Protein AF-A0A9D1PU30-F1 (afdb_monomer)

Nearest PDB structures (foldseek):
  2y9h-assembly6_K  TM=3.961E-01  e=1.868E+00  Thermus thermophilus HB8
  4bfg-assembly1_A  TM=5.378E-01  e=2.417E+00  Mus musculus
  4djb-assembly1_B  TM=3.565E-01  e=1.868E+00  Human adenovirus 5
  8jbv-assembly1_M  TM=4.781E-01  e=3.336E+00  Homo sapiens
  8jcb-assembly1_m  TM=3.033E-01  e=2.933E+00  Homo sapiens

InterPro domains:
  IPR007421 Schlafen, AlbA_2 domain [PF04326] (2-100)
  IPR038461 Schlafen, AlbA_2 domain superfamily [G3DSA:3.30.950.30] (1-107)

Structure (mmCIF, N/CA/C/O backbone):
data_AF-A0A9D1PU30-F1
#
_entry.id   AF-A0A9D1PU30-F1
#
loop_
_atom_site.group_PDB
_atom_site.id
_atom_site.type_symbol
_atom_site.label_atom_id
_atom_site.label_alt_id
_atom_site.label_comp_id
_atom_site.label_asym_id
_atom_site.label_entity_id
_atom_site.label_seq_id
_atom_site.pdbx_PDB_ins_code
_atom_site.Cartn_x
_atom_site.Cartn_y
_atom_site.Cartn_z
_atom_site.occupancy
_atom_site.B_iso_or_equiv
_atom_site.auth_seq_id
_atom_site.auth_comp_id
_atom_site.auth_asym_id
_atom_site.auth_atom_id
_atom_site.pdbx_PDB_model_num
ATOM 1 N N . MET A 1 1 ? 6.043 -3.549 -12.709 1.00 75.44 1 MET A N 1
ATOM 2 C CA . MET A 1 1 ? 6.022 -2.476 -11.688 1.00 75.44 1 MET A CA 1
ATOM 3 C C . MET A 1 1 ? 5.022 -2.722 -10.567 1.00 75.44 1 MET A C 1
ATOM 5 O O . MET A 1 1 ? 5.451 -2.714 -9.424 1.00 75.44 1 MET A O 1
ATOM 9 N N . VAL A 1 2 ? 3.749 -3.035 -10.847 1.00 83.44 2 VAL A N 1
ATOM 10 C CA . VAL A 1 2 ? 2.766 -3.407 -9.798 1.00 83.44 2 VAL A CA 1
ATOM 11 C C . VAL A 1 2 ? 3.284 -4.518 -8.865 1.00 83.44 2 VAL A C 1
ATOM 13 O O . VAL A 1 2 ? 3.183 -4.411 -7.648 1.00 83.44 2 VAL A O 1
ATOM 16 N N . SER A 1 3 ? 3.931 -5.542 -9.428 1.00 83.00 3 SER A N 1
ATOM 17 C CA . SER A 1 3 ? 4.523 -6.652 -8.670 1.00 83.00 3 SER A CA 1
ATOM 18 C C . SER A 1 3 ? 5.663 -6.257 -7.728 1.00 83.00 3 SER A C 1
ATOM 20 O O . SER A 1 3 ? 5.757 -6.822 -6.641 1.00 83.00 3 SER A O 1
ATOM 22 N N . PHE A 1 4 ? 6.504 -5.286 -8.106 1.00 81.81 4 PHE A N 1
ATOM 23 C CA . PHE A 1 4 ? 7.550 -4.757 -7.225 1.00 81.81 4 PHE A CA 1
ATOM 24 C C . PHE A 1 4 ? 6.900 -4.110 -6.001 1.00 81.81 4 PHE A C 1
ATOM 26 O O . PHE A 1 4 ? 7.111 -4.534 -4.872 1.00 81.81 4 PHE A O 1
ATOM 33 N N . ARG A 1 5 ? 5.945 -3.208 -6.226 1.00 78.44 5 ARG A N 1
ATOM 34 C CA . ARG A 1 5 ? 5.276 -2.463 -5.151 1.00 78.44 5 ARG A CA 1
ATOM 35 C C . ARG A 1 5 ? 4.570 -3.336 -4.119 1.00 78.44 5 ARG A C 1
ATOM 37 O O . ARG A 1 5 ? 4.544 -2.991 -2.942 1.00 78.44 5 ARG A O 1
ATOM 44 N N . ASN A 1 6 ? 4.003 -4.455 -4.563 1.00 83.25 6 ASN A N 1
ATOM 45 C CA . ASN A 1 6 ? 3.296 -5.390 -3.693 1.00 83.25 6 ASN A CA 1
ATOM 46 C C . ASN A 1 6 ? 4.217 -6.339 -2.918 1.00 83.25 6 ASN A C 1
ATOM 48 O O . ASN A 1 6 ? 3.767 -6.932 -1.939 1.00 83.25 6 ASN A O 1
ATOM 52 N N . THR A 1 7 ? 5.482 -6.480 -3.325 1.00 81.81 7 THR A N 1
ATOM 53 C CA . THR A 1 7 ? 6.408 -7.458 -2.735 1.00 81.81 7 THR A CA 1
ATOM 54 C C . THR A 1 7 ? 7.617 -6.760 -2.113 1.00 81.81 7 THR A C 1
ATOM 56 O O . THR A 1 7 ? 7.674 -6.631 -0.890 1.00 81.81 7 THR A O 1
ATOM 59 N N . PHE A 1 8 ? 8.530 -6.252 -2.946 1.00 78.00 8 PHE A N 1
ATOM 60 C CA . PHE A 1 8 ? 9.790 -5.620 -2.556 1.00 78.00 8 PHE A CA 1
ATOM 61 C C . PHE A 1 8 ? 10.130 -4.474 -3.509 1.00 78.00 8 PHE A C 1
ATOM 63 O O . PHE A 1 8 ? 9.814 -4.540 -4.702 1.00 78.00 8 PHE A O 1
ATOM 70 N N . SER A 1 9 ? 10.826 -3.460 -2.994 1.00 83.44 9 SER A N 1
ATOM 71 C CA . SER A 1 9 ? 11.441 -2.435 -3.836 1.00 83.44 9 SER A CA 1
ATOM 72 C C . SER A 1 9 ? 12.394 -3.079 -4.846 1.00 83.44 9 SER A C 1
ATOM 74 O O . SER A 1 9 ? 12.895 -4.185 -4.629 1.00 83.44 9 SER A O 1
ATOM 76 N N . GLY A 1 10 ? 12.636 -2.412 -5.963 1.00 87.62 10 GLY A N 1
ATOM 77 C CA . GLY A 1 10 ? 13.568 -2.915 -6.962 1.00 87.62 10 GLY A CA 1
ATOM 78 C C . GLY A 1 10 ? 13.713 -1.975 -8.139 1.00 87.62 10 GLY A C 1
ATOM 79 O O . GLY A 1 10 ? 13.065 -0.934 -8.198 1.00 87.62 10 GLY A O 1
ATOM 80 N N . GLU A 1 11 ? 14.553 -2.374 -9.082 1.00 90.31 11 GLU A N 1
ATOM 81 C CA . GLU A 1 11 ? 14.961 -1.540 -10.204 1.00 90.31 11 GLU A CA 1
ATOM 82 C C . GLU A 1 11 ? 14.557 -2.199 -11.528 1.00 90.31 11 GLU A C 1
ATOM 84 O O . GLU A 1 11 ? 14.552 -3.428 -11.664 1.00 90.31 11 GLU A O 1
ATOM 89 N N . LEU A 1 12 ? 14.185 -1.378 -12.507 1.00 89.38 12 LEU A N 1
ATOM 90 C CA . LEU A 1 12 ? 14.015 -1.787 -13.897 1.00 89.38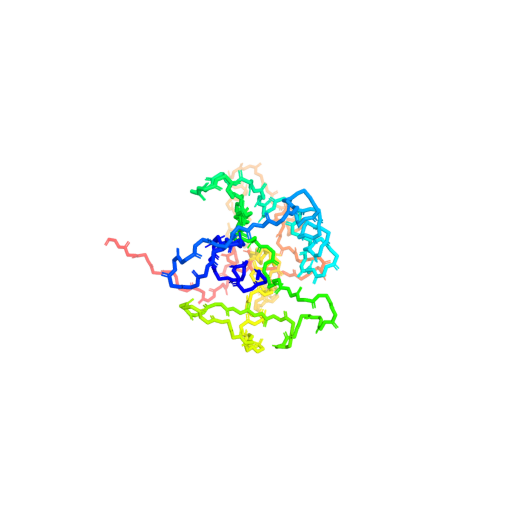 12 LEU A CA 1
ATOM 91 C C . LEU A 1 12 ? 14.978 -0.980 -14.756 1.00 89.38 12 LEU A C 1
ATOM 93 O O . LEU A 1 12 ? 14.960 0.243 -14.695 1.00 89.38 12 LEU A O 1
ATOM 97 N N . VAL A 1 13 ? 15.771 -1.657 -15.579 1.00 92.00 13 VAL A N 1
ATOM 98 C CA . VAL A 1 13 ? 16.725 -1.013 -16.486 1.00 92.00 13 VAL A CA 1
ATOM 99 C C . VAL A 1 13 ? 16.271 -1.247 -17.923 1.00 92.00 13 VAL A C 1
ATOM 101 O O . VAL A 1 13 ? 16.064 -2.388 -18.339 1.00 92.00 13 VAL A O 1
ATOM 104 N N . PHE A 1 14 ? 16.089 -0.168 -18.679 1.00 92.06 14 PHE A N 1
ATOM 105 C CA . PHE A 1 14 ? 15.718 -0.185 -20.092 1.00 92.06 14 PHE A CA 1
ATOM 106 C C . PHE A 1 14 ? 16.947 0.081 -20.962 1.00 92.06 14 PHE A C 1
ATOM 108 O O . PHE A 1 14 ? 17.753 0.955 -20.652 1.00 92.06 14 PHE A O 1
ATOM 115 N N . GLY A 1 15 ? 17.065 -0.657 -22.071 1.00 90.56 15 GLY A N 1
ATOM 116 C CA . GLY A 1 15 ? 18.239 -0.621 -22.955 1.00 90.56 15 GLY A CA 1
ATOM 117 C C . GLY A 1 15 ? 19.312 -1.664 -22.613 1.00 90.56 15 GLY A C 1
ATOM 118 O O . GLY A 1 15 ? 20.352 -1.702 -23.270 1.00 90.56 15 GLY A O 1
ATOM 119 N N . LEU A 1 16 ? 19.048 -2.527 -21.627 1.00 92.31 16 LEU A N 1
ATOM 120 C CA . LEU A 1 16 ? 19.897 -3.647 -21.225 1.00 92.31 16 LEU A CA 1
ATOM 121 C C . LEU A 1 16 ? 19.157 -4.970 -21.465 1.00 92.31 16 LEU A C 1
ATOM 123 O O . LEU A 1 16 ? 17.997 -5.117 -21.073 1.00 92.31 16 LEU A O 1
ATOM 127 N N . ALA A 1 17 ? 19.811 -5.929 -22.114 1.00 90.62 17 ALA A N 1
ATOM 128 C CA . ALA A 1 17 ? 19.276 -7.277 -22.274 1.00 90.62 17 ALA A CA 1
ATOM 129 C C . ALA A 1 17 ? 19.531 -8.143 -21.031 1.00 90.62 17 ALA A C 1
ATOM 131 O O . ALA A 1 17 ? 20.411 -7.865 -20.220 1.00 90.62 17 ALA A O 1
ATOM 132 N N . ASN A 1 18 ? 18.770 -9.232 -20.892 1.00 87.44 18 ASN A N 1
ATOM 133 C CA . ASN A 1 18 ? 18.886 -10.143 -19.744 1.00 87.44 18 ASN A CA 1
ATOM 134 C C . ASN A 1 18 ? 20.252 -10.848 -19.654 1.00 87.44 18 ASN A C 1
ATOM 136 O O . ASN A 1 18 ? 20.600 -11.351 -18.591 1.00 87.44 18 ASN A O 1
ATOM 140 N N . ASP A 1 19 ? 20.995 -10.913 -20.759 1.00 90.88 19 ASP A N 1
ATOM 141 C CA . ASP A 1 19 ? 22.357 -11.451 -20.827 1.00 90.88 19 ASP A CA 1
ATOM 142 C C . ASP A 1 19 ? 23.440 -10.403 -20.496 1.00 90.88 19 ASP A C 1
ATOM 144 O O . ASP A 1 19 ? 24.623 -10.729 -20.494 1.00 90.88 19 ASP A O 1
ATOM 148 N N . GLY A 1 20 ? 23.045 -9.159 -20.200 1.00 86.56 20 GLY A N 1
ATOM 149 C CA . GLY A 1 20 ? 23.946 -8.043 -19.912 1.00 86.56 20 GLY A CA 1
ATOM 150 C C . GLY A 1 20 ? 24.344 -7.216 -21.137 1.00 86.56 20 GLY A C 1
ATOM 151 O O . GLY A 1 20 ? 25.073 -6.236 -20.992 1.00 86.56 20 GLY A O 1
ATOM 152 N N . THR A 1 21 ? 23.862 -7.548 -22.338 1.00 91.56 21 THR A N 1
ATOM 153 C CA . THR A 1 21 ? 24.197 -6.791 -23.553 1.00 91.56 21 THR A CA 1
ATOM 154 C C . THR A 1 21 ? 23.548 -5.404 -23.549 1.00 91.56 21 THR A C 1
ATOM 156 O O . THR A 1 21 ? 22.330 -5.268 -23.392 1.00 91.56 21 THR A O 1
ATOM 159 N N . VAL A 1 22 ? 24.351 -4.359 -23.779 1.00 92.50 22 VAL A N 1
ATOM 160 C CA . VAL A 1 22 ? 23.903 -2.957 -23.814 1.00 92.50 22 VAL A CA 1
ATOM 161 C C . VAL A 1 22 ? 23.448 -2.566 -25.224 1.00 92.50 22 VAL A C 1
ATOM 163 O O . VAL A 1 22 ? 24.256 -2.340 -26.133 1.00 92.50 22 VAL A O 1
ATOM 166 N N . TYR A 1 23 ? 22.139 -2.411 -25.402 1.00 91.44 23 TYR A N 1
ATOM 167 C CA . TYR A 1 23 ? 21.542 -1.869 -26.627 1.00 91.44 23 TYR A CA 1
ATOM 168 C C . TYR A 1 23 ? 21.387 -0.349 -26.566 1.00 91.44 23 TYR A C 1
ATOM 170 O O . TYR A 1 23 ? 21.560 0.324 -27.581 1.00 91.44 23 TYR A O 1
ATOM 178 N N . GLY A 1 24 ? 21.155 0.183 -25.366 1.00 90.25 24 GLY A N 1
ATOM 179 C CA . GLY A 1 24 ? 20.840 1.587 -25.148 1.00 90.25 24 GLY A CA 1
ATOM 180 C C . GLY A 1 24 ? 19.406 1.944 -25.538 1.00 90.25 24 GLY A C 1
ATOM 181 O O . GLY A 1 24 ? 18.659 1.131 -26.087 1.00 90.25 24 GLY A O 1
ATOM 182 N N . VAL A 1 25 ? 19.022 3.178 -25.239 1.00 92.12 25 VAL A N 1
ATOM 183 C CA . VAL A 1 25 ? 17.766 3.791 -25.666 1.00 92.12 25 VAL A CA 1
ATOM 184 C C . VAL A 1 25 ? 18.026 4.957 -26.623 1.00 92.12 25 VAL A C 1
ATOM 186 O O . VAL A 1 25 ? 19.028 5.653 -26.496 1.00 92.12 25 VAL A O 1
ATOM 189 N N . LEU A 1 26 ? 17.125 5.153 -27.590 1.00 87.38 26 LEU A N 1
ATOM 190 C CA . LEU A 1 26 ? 17.246 6.199 -28.617 1.00 87.38 26 LEU A CA 1
ATOM 191 C C . LEU A 1 26 ? 16.908 7.597 -28.082 1.00 87.38 26 LEU A C 1
ATOM 193 O O . LEU A 1 26 ? 17.657 8.534 -28.321 1.00 87.38 26 LEU A O 1
ATOM 197 N N . ASP A 1 27 ? 15.792 7.725 -27.362 1.00 93.19 27 ASP A N 1
ATOM 198 C CA . ASP A 1 27 ? 15.325 8.982 -26.768 1.00 93.19 27 ASP A CA 1
ATOM 199 C C . ASP A 1 27 ? 15.020 8.747 -25.277 1.00 93.19 27 ASP A C 1
ATOM 201 O O . ASP A 1 27 ? 13.937 8.259 -24.927 1.00 93.19 27 ASP A O 1
ATOM 205 N N . PRO A 1 28 ? 15.994 9.003 -24.382 1.00 91.50 28 PRO A N 1
ATOM 206 C CA . PRO A 1 28 ? 15.807 8.821 -22.947 1.00 91.50 28 PRO A CA 1
ATOM 207 C C . PRO A 1 28 ? 14.694 9.706 -22.379 1.00 91.50 28 PRO A C 1
ATOM 209 O O . PRO A 1 28 ? 13.983 9.276 -21.472 1.00 91.50 28 PRO A O 1
ATOM 212 N N . ASP A 1 29 ? 14.511 10.920 -22.900 1.00 92.19 29 ASP A N 1
ATOM 213 C CA . ASP A 1 29 ? 13.546 11.890 -22.374 1.00 92.19 29 ASP A CA 1
ATOM 214 C C . ASP A 1 29 ? 12.103 11.495 -22.701 1.00 92.19 29 ASP A C 1
ATOM 216 O O . ASP A 1 29 ? 11.232 11.555 -21.823 1.00 92.19 29 ASP A O 1
ATOM 220 N N . ASP A 1 30 ? 11.832 11.044 -23.931 1.00 93.75 30 ASP A N 1
ATOM 221 C CA . ASP A 1 30 ? 10.518 10.493 -24.297 1.00 93.75 30 ASP A CA 1
ATOM 222 C C . ASP A 1 30 ? 10.177 9.268 -23.439 1.00 93.75 30 ASP A C 1
ATOM 224 O O . ASP A 1 30 ? 9.075 9.156 -22.891 1.00 93.75 30 ASP A O 1
ATOM 228 N N . ILE A 1 31 ? 11.140 8.360 -23.262 1.00 92.69 31 ILE A N 1
ATOM 229 C CA . ILE A 1 31 ? 10.938 7.136 -22.480 1.00 92.69 31 ILE A CA 1
ATOM 230 C C . ILE A 1 31 ? 10.629 7.464 -21.019 1.00 92.69 31 ILE A C 1
ATOM 232 O O . ILE A 1 31 ? 9.667 6.914 -20.475 1.00 92.69 31 ILE A O 1
ATOM 236 N N . GLN A 1 32 ? 11.379 8.376 -20.395 1.00 92.69 32 GLN A N 1
ATOM 237 C CA . GLN A 1 32 ? 11.116 8.834 -19.028 1.00 92.69 32 GLN A CA 1
ATOM 238 C C . GLN A 1 32 ? 9.687 9.368 -18.881 1.00 92.69 32 GLN A C 1
ATOM 240 O O . GLN A 1 32 ? 8.935 8.904 -18.015 1.00 92.69 32 GLN A O 1
ATOM 245 N N . LYS A 1 33 ? 9.273 10.283 -19.770 1.00 92.06 33 LYS A N 1
ATOM 246 C CA . LYS A 1 33 ? 7.923 10.872 -19.760 1.00 92.06 33 LYS A CA 1
ATOM 247 C C . LYS A 1 33 ? 6.846 9.806 -19.909 1.00 92.06 33 LYS A C 1
ATOM 249 O O . LYS A 1 33 ? 5.877 9.790 -19.149 1.00 92.06 33 LYS A O 1
ATOM 254 N N . ARG A 1 34 ? 7.026 8.876 -20.847 1.00 92.19 34 ARG A N 1
ATOM 255 C CA . ARG A 1 34 ? 6.067 7.793 -21.095 1.00 92.19 34 ARG A CA 1
ATOM 256 C C . ARG A 1 34 ? 5.971 6.829 -19.925 1.00 92.19 34 ARG A C 1
ATOM 258 O O . ARG A 1 34 ? 4.865 6.396 -19.606 1.00 92.19 34 ARG A O 1
ATOM 265 N N . ILE A 1 35 ? 7.086 6.492 -19.279 1.00 90.81 35 ILE A N 1
ATOM 266 C CA . ILE A 1 35 ? 7.080 5.657 -18.075 1.00 90.81 35 ILE A CA 1
ATOM 267 C C . ILE A 1 35 ? 6.320 6.378 -16.958 1.00 90.81 35 ILE A C 1
ATOM 269 O O . ILE A 1 35 ? 5.366 5.811 -16.422 1.00 90.81 35 ILE A O 1
ATOM 273 N N . ALA A 1 36 ? 6.673 7.630 -16.657 1.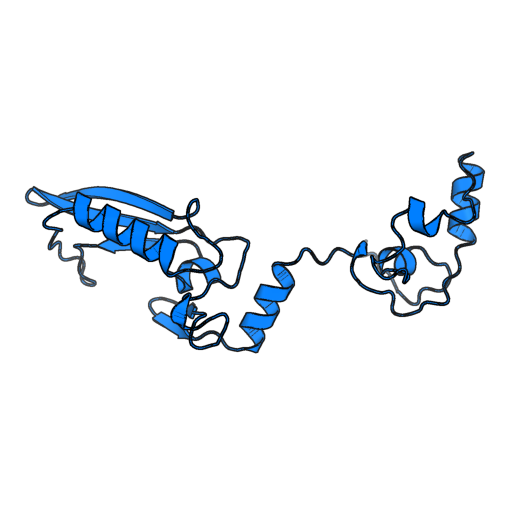00 89.62 36 ALA A N 1
ATOM 274 C CA . ALA A 1 36 ? 6.025 8.416 -15.608 1.00 89.62 36 ALA A CA 1
ATOM 275 C C . ALA A 1 36 ? 4.510 8.551 -15.839 1.00 89.62 36 ALA A C 1
ATOM 277 O O . ALA A 1 36 ? 3.712 8.282 -14.934 1.00 89.62 36 ALA A O 1
ATOM 278 N N . GLN A 1 37 ? 4.102 8.876 -17.069 1.00 90.06 37 GLN A N 1
ATOM 279 C CA . GLN A 1 37 ? 2.695 8.962 -17.453 1.00 90.06 37 GLN A CA 1
ATOM 280 C C . GLN A 1 37 ? 1.982 7.617 -17.271 1.00 90.06 37 GLN A C 1
ATOM 282 O O . GLN A 1 37 ? 0.954 7.532 -16.597 1.00 90.06 37 GLN A O 1
ATOM 287 N N . ARG A 1 38 ? 2.551 6.532 -17.814 1.00 89.19 38 ARG A N 1
ATOM 288 C CA . ARG A 1 38 ? 1.934 5.201 -17.746 1.00 89.19 38 ARG A CA 1
ATOM 289 C C . ARG A 1 38 ? 1.752 4.727 -16.313 1.00 89.19 38 ARG A C 1
ATOM 291 O O . ARG A 1 38 ? 0.742 4.085 -16.032 1.00 89.19 38 ARG A O 1
ATOM 298 N N . LEU A 1 39 ? 2.695 5.020 -15.427 1.00 86.81 39 LEU A N 1
ATOM 299 C CA . LEU A 1 39 ? 2.592 4.646 -14.021 1.00 86.81 39 LEU A CA 1
ATOM 300 C C . LEU A 1 39 ? 1.517 5.431 -13.296 1.00 86.81 39 LEU A C 1
ATOM 302 O O . LEU A 1 39 ? 0.711 4.832 -12.590 1.00 86.81 39 LEU A O 1
ATOM 306 N N . SER A 1 40 ? 1.471 6.735 -13.534 1.00 86.12 40 SER A N 1
ATOM 307 C CA . SER A 1 40 ? 0.507 7.629 -12.901 1.00 86.12 40 SER A CA 1
ATOM 308 C C . SER A 1 40 ? -0.932 7.320 -13.318 1.00 86.12 40 SER A C 1
ATOM 310 O O . SER A 1 40 ? -1.829 7.336 -12.482 1.00 86.12 40 SER A O 1
ATOM 312 N N . GLU A 1 41 ? -1.153 6.997 -14.593 1.00 88.25 41 GLU A N 1
ATOM 313 C CA . GLU A 1 41 ? -2.494 6.762 -15.143 1.00 88.25 41 GLU A CA 1
ATOM 314 C C . GLU A 1 41 ? -2.997 5.326 -14.948 1.00 88.25 41 GLU A C 1
ATOM 316 O O . GLU A 1 41 ? -4.201 5.098 -14.852 1.00 88.25 41 GLU A O 1
ATOM 321 N N . ASN A 1 42 ? -2.101 4.330 -14.937 1.00 90.81 42 ASN A N 1
ATOM 322 C CA . ASN A 1 42 ? -2.511 2.922 -15.016 1.00 90.81 42 ASN A CA 1
ATOM 323 C C . ASN A 1 42 ? -2.335 2.139 -13.715 1.00 90.81 42 ASN A C 1
ATOM 325 O O . ASN A 1 42 ? -2.686 0.956 -13.692 1.00 90.81 42 ASN A O 1
ATOM 329 N N . VAL A 1 43 ? -1.797 2.736 -12.649 1.00 91.31 43 VAL A N 1
ATOM 330 C CA . VAL A 1 43 ? -1.587 2.056 -11.364 1.00 91.31 43 VAL A CA 1
ATOM 331 C C . VAL A 1 43 ? -2.387 2.744 -10.266 1.00 91.31 43 VAL A C 1
ATOM 333 O O . VAL A 1 43 ? -2.246 3.940 -10.035 1.00 91.31 43 VAL A O 1
ATOM 336 N N . HIS A 1 44 ? -3.189 1.957 -9.550 1.00 90.44 44 HIS A N 1
ATOM 337 C CA . HIS A 1 44 ? -3.899 2.396 -8.354 1.00 90.44 44 HIS A CA 1
ATOM 338 C C . HIS A 1 44 ? -3.518 1.541 -7.142 1.00 90.44 44 HIS A C 1
ATOM 340 O O . HIS A 1 44 ? -3.303 0.341 -7.301 1.00 90.44 44 HIS A O 1
ATOM 346 N N . PRO A 1 45 ? -3.486 2.098 -5.921 1.00 88.56 45 PRO A N 1
ATOM 347 C CA . PRO A 1 45 ? -3.527 3.529 -5.590 1.00 88.56 45 PRO A CA 1
ATOM 348 C C . PRO A 1 45 ? -2.389 4.328 -6.247 1.00 88.56 45 PRO A C 1
ATOM 350 O O . PRO A 1 45 ? -1.444 3.729 -6.762 1.00 88.56 45 PRO A O 1
ATOM 353 N N . SER A 1 46 ? -2.507 5.662 -6.267 1.00 85.81 46 SER A N 1
ATOM 354 C CA . SER A 1 46 ? -1.518 6.527 -6.929 1.00 85.81 46 SER A CA 1
ATOM 355 C C . SER A 1 46 ? -0.105 6.239 -6.421 1.00 85.81 46 SER A C 1
ATOM 357 O O . SER A 1 46 ? 0.120 6.028 -5.228 1.00 85.81 46 SER A O 1
ATOM 359 N N . CYS A 1 47 ? 0.851 6.206 -7.346 1.00 82.25 47 CYS A N 1
ATOM 360 C CA . CYS A 1 47 ? 2.228 5.808 -7.085 1.00 82.25 47 CYS A CA 1
ATOM 361 C C . CYS A 1 47 ? 3.262 6.917 -7.318 1.00 82.25 47 CYS A C 1
ATOM 363 O O . CYS A 1 47 ? 4.451 6.603 -7.334 1.00 82.25 47 CYS A O 1
ATOM 365 N N . LEU A 1 48 ? 2.820 8.167 -7.503 1.00 79.81 48 LEU A N 1
ATOM 366 C CA . LEU A 1 48 ? 3.639 9.297 -7.968 1.00 79.81 48 LEU A CA 1
ATOM 367 C C . LEU A 1 48 ? 4.949 9.496 -7.188 1.00 79.81 48 LEU A C 1
ATOM 369 O O . LEU A 1 48 ? 5.993 9.647 -7.801 1.00 79.81 48 LEU A O 1
ATOM 373 N N . CYS A 1 49 ? 4.923 9.436 -5.855 1.00 79.31 49 CYS A N 1
ATOM 374 C CA . CYS A 1 49 ? 6.092 9.760 -5.017 1.00 79.31 49 CYS A CA 1
ATOM 375 C C . CYS A 1 49 ? 6.951 8.546 -4.630 1.00 79.31 49 CYS A C 1
ATOM 377 O O . CYS A 1 49 ? 7.577 8.521 -3.575 1.00 79.31 49 CYS A O 1
ATOM 379 N N . LEU A 1 50 ? 6.885 7.468 -5.398 1.00 83.94 50 LEU A N 1
ATOM 380 C CA . LEU A 1 50 ? 7.383 6.159 -4.965 1.00 83.94 50 LEU A CA 1
ATOM 381 C C . LEU A 1 50 ? 8.040 5.392 -6.127 1.00 83.94 50 LEU A C 1
ATOM 383 O O . LEU A 1 50 ? 8.151 4.160 -6.103 1.00 83.94 50 LEU A O 1
ATOM 387 N N . PHE A 1 51 ? 8.420 6.115 -7.169 1.00 89.38 51 PHE A N 1
ATOM 388 C CA . PHE A 1 51 ? 9.389 5.675 -8.150 1.00 89.38 51 PHE A CA 1
ATOM 389 C C . PHE A 1 51 ? 10.287 6.858 -8.489 1.00 89.38 51 PHE A C 1
ATOM 391 O O . PHE A 1 51 ? 9.866 8.005 -8.363 1.00 89.38 51 PHE A O 1
ATOM 398 N N . ASP A 1 52 ? 11.496 6.550 -8.920 1.00 91.81 52 ASP A N 1
ATOM 399 C CA . ASP A 1 52 ? 12.441 7.517 -9.446 1.00 91.81 52 ASP A CA 1
ATOM 400 C C . ASP A 1 52 ? 12.935 7.032 -10.806 1.00 91.81 52 ASP A C 1
ATOM 402 O O . ASP A 1 52 ? 12.974 5.817 -11.047 1.00 91.81 52 ASP A O 1
ATOM 406 N N . ILE A 1 53 ? 13.227 7.964 -11.709 1.00 93.44 53 ILE A N 1
ATOM 407 C CA . ILE A 1 53 ? 13.680 7.642 -13.061 1.00 93.44 53 ILE A CA 1
ATOM 408 C C . ILE A 1 53 ? 14.955 8.419 -13.351 1.00 93.44 53 ILE A C 1
ATOM 410 O O . ILE A 1 53 ? 14.952 9.644 -13.353 1.00 93.44 53 ILE A O 1
ATOM 414 N N . GLU A 1 54 ? 16.017 7.686 -13.654 1.00 94.12 54 GLU A N 1
ATOM 415 C CA . GLU A 1 54 ? 17.342 8.229 -13.920 1.00 94.12 54 GLU A CA 1
ATOM 416 C C . GLU A 1 54 ? 17.830 7.769 -15.297 1.00 94.12 54 GLU A C 1
ATOM 418 O O . GLU A 1 54 ? 17.497 6.674 -15.768 1.00 94.12 54 GLU A O 1
ATOM 423 N N . VAL A 1 55 ? 18.633 8.607 -15.951 1.00 94.62 55 VAL A N 1
ATOM 424 C CA . VAL A 1 55 ? 19.341 8.246 -17.183 1.00 94.62 55 VAL A CA 1
ATOM 425 C C . VAL A 1 55 ? 20.798 7.995 -16.845 1.00 94.62 55 VAL A C 1
ATOM 427 O O . VAL A 1 55 ? 21.497 8.888 -16.373 1.00 94.62 55 VAL A O 1
ATOM 430 N N . GLU A 1 56 ? 21.269 6.790 -17.136 1.00 93.38 56 GLU A N 1
ATOM 431 C CA . GLU A 1 56 ? 22.663 6.405 -16.946 1.00 93.38 56 GLU A CA 1
ATOM 432 C C . GLU A 1 56 ? 23.374 6.345 -18.302 1.00 93.38 56 GLU A C 1
ATOM 434 O O . GLU A 1 56 ? 22.850 5.811 -19.284 1.00 93.38 56 GLU A O 1
ATOM 439 N N . ALA A 1 57 ? 24.580 6.908 -18.377 1.00 91.19 57 ALA A N 1
ATOM 440 C CA . ALA A 1 57 ? 25.444 6.739 -19.539 1.00 91.19 57 ALA A CA 1
ATOM 441 C C . ALA A 1 57 ? 26.078 5.340 -19.520 1.00 91.19 57 ALA A C 1
ATOM 443 O O . ALA A 1 57 ? 26.540 4.872 -18.481 1.00 91.19 57 ALA A O 1
ATOM 444 N N . ALA A 1 58 ? 26.126 4.692 -20.680 1.00 88.19 58 ALA A N 1
ATOM 445 C CA . ALA A 1 58 ? 26.696 3.366 -20.873 1.00 88.19 58 ALA A CA 1
ATOM 446 C C . ALA A 1 58 ? 27.770 3.370 -21.975 1.00 88.19 58 ALA A C 1
ATOM 448 O O . ALA A 1 58 ? 27.989 4.366 -22.674 1.00 88.19 58 ALA A O 1
ATOM 449 N N . GLU A 1 59 ? 28.455 2.237 -22.136 1.00 83.81 59 GLU A N 1
ATOM 450 C CA . GLU A 1 59 ? 29.531 2.087 -23.115 1.00 83.81 59 GLU A CA 1
ATOM 451 C C . GLU A 1 59 ? 29.081 2.410 -24.548 1.00 83.81 59 GLU A C 1
ATOM 453 O O . GLU A 1 59 ? 27.962 2.110 -24.974 1.00 83.81 59 GLU A O 1
ATOM 458 N N . GLY A 1 60 ? 29.987 3.023 -25.314 1.00 82.88 60 GLY A N 1
ATOM 459 C CA . GLY A 1 60 ? 29.736 3.386 -26.708 1.00 82.88 60 GLY A CA 1
ATOM 460 C C . GLY A 1 60 ? 28.802 4.585 -26.895 1.00 82.88 60 GLY A C 1
ATOM 461 O O . GLY A 1 60 ? 28.191 4.699 -27.954 1.00 82.88 60 GLY A O 1
ATOM 462 N N . GLY A 1 61 ? 28.669 5.460 -25.889 1.00 85.56 61 GLY A N 1
ATOM 463 C CA . GLY A 1 61 ? 27.833 6.667 -25.971 1.00 85.56 61 GLY A CA 1
ATOM 464 C C . GLY A 1 61 ? 26.332 6.373 -25.930 1.00 85.56 61 GLY A C 1
ATOM 465 O O . GLY A 1 61 ? 25.528 7.173 -26.400 1.00 85.56 61 GLY A O 1
ATOM 466 N N . LYS A 1 62 ? 25.956 5.203 -25.409 1.00 92.56 62 LYS A N 1
ATOM 467 C CA . LYS A 1 62 ? 24.565 4.779 -25.253 1.00 92.56 62 LYS A CA 1
ATOM 468 C C . LYS A 1 62 ? 24.008 5.274 -23.924 1.00 92.56 62 LYS A C 1
ATOM 470 O O . LYS A 1 62 ? 24.749 5.493 -22.971 1.00 92.56 62 LYS A O 1
ATOM 475 N N . HIS A 1 63 ? 22.689 5.374 -23.845 1.00 93.25 63 HIS A N 1
ATOM 476 C CA . HIS A 1 63 ? 21.983 5.724 -22.616 1.00 93.25 63 HIS A CA 1
ATOM 477 C C . HIS A 1 63 ? 21.101 4.570 -22.155 1.00 93.25 63 HIS A C 1
ATOM 479 O O . HIS A 1 63 ? 20.515 3.869 -22.980 1.00 93.25 63 HIS A O 1
ATOM 485 N N . LEU A 1 64 ? 20.992 4.383 -20.846 1.00 94.19 64 LEU A N 1
ATOM 486 C CA . LEU A 1 64 ? 20.060 3.471 -20.193 1.00 94.19 64 LEU A CA 1
ATOM 487 C C . LEU A 1 64 ? 19.068 4.292 -19.378 1.00 94.19 64 LEU A C 1
ATOM 489 O O . LEU A 1 64 ? 19.425 5.330 -18.830 1.00 94.19 64 LEU A O 1
ATOM 493 N N . VAL A 1 65 ? 17.826 3.822 -19.285 1.00 95.44 65 VAL A N 1
ATOM 494 C CA . VAL A 1 65 ? 16.833 4.425 -18.383 1.00 95.44 65 VAL A CA 1
ATOM 495 C C . VAL A 1 65 ? 16.619 3.474 -17.224 1.00 95.44 65 VAL A C 1
ATOM 497 O O . VAL A 1 65 ? 16.181 2.338 -17.423 1.00 95.44 65 VAL A O 1
ATOM 500 N N . LYS A 1 66 ? 16.924 3.933 -16.018 1.00 94.56 66 LYS A N 1
ATOM 501 C CA . LYS A 1 66 ? 16.766 3.183 -14.781 1.00 94.56 66 LYS A CA 1
ATOM 502 C C . LYS A 1 66 ? 15.539 3.691 -14.038 1.00 94.56 66 LYS A C 1
ATOM 504 O O . LYS A 1 66 ? 15.371 4.886 -13.847 1.00 94.56 66 LYS A O 1
ATOM 509 N N . VAL A 1 67 ? 14.664 2.77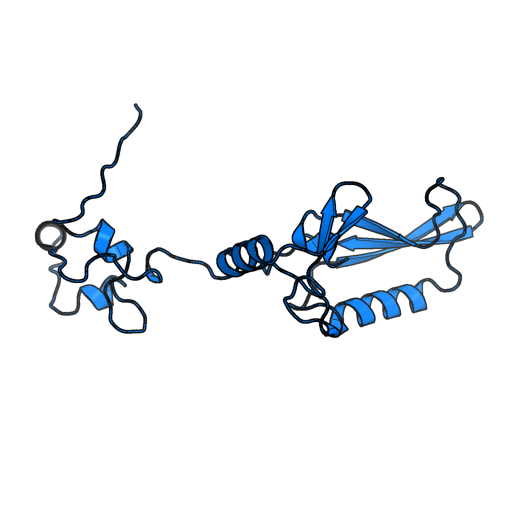7 -13.636 1.00 92.88 67 VAL A N 1
ATOM 510 C CA . VAL A 1 67 ? 13.460 3.069 -12.856 1.00 92.88 67 VAL A CA 1
ATOM 511 C C . VAL A 1 67 ? 13.566 2.361 -11.521 1.00 92.88 67 VAL A C 1
ATOM 513 O O . VAL A 1 67 ? 13.391 1.140 -11.442 1.00 92.88 67 VAL A O 1
ATOM 516 N N . THR A 1 68 ? 13.806 3.126 -10.469 1.00 91.44 68 THR A N 1
ATOM 517 C CA . THR A 1 68 ? 13.819 2.627 -9.096 1.00 91.44 68 THR A CA 1
ATOM 518 C C . THR A 1 68 ? 12.405 2.691 -8.543 1.00 91.44 68 THR A C 1
ATOM 520 O O . THR A 1 68 ? 11.727 3.707 -8.642 1.00 91.44 68 THR A O 1
ATOM 523 N N . VAL A 1 69 ? 11.912 1.592 -7.982 1.00 90.06 69 VAL A N 1
ATOM 524 C CA . VAL A 1 69 ? 10.528 1.461 -7.518 1.00 90.06 69 VAL A CA 1
ATOM 525 C C . VAL A 1 69 ? 10.532 1.110 -6.048 1.00 90.06 69 VAL A C 1
ATOM 527 O O . VAL A 1 69 ? 11.026 0.050 -5.661 1.00 90.06 69 VAL A O 1
ATOM 530 N N . SER A 1 70 ? 9.901 1.952 -5.239 1.00 86.62 70 SER A N 1
ATOM 531 C CA . SER A 1 70 ? 9.738 1.704 -3.813 1.00 86.62 70 SER A CA 1
ATOM 532 C C . SER A 1 70 ? 8.474 0.899 -3.533 1.00 86.62 70 SER A C 1
ATOM 534 O O . SER A 1 70 ? 7.414 1.100 -4.141 1.00 86.62 70 SER A O 1
ATOM 536 N N . ALA A 1 71 ? 8.568 -0.024 -2.580 1.00 79.12 71 ALA A N 1
ATOM 537 C CA . ALA A 1 71 ? 7.404 -0.721 -2.069 1.00 79.12 71 ALA A CA 1
ATOM 538 C C . ALA A 1 71 ? 6.524 0.260 -1.280 1.00 79.12 71 ALA A C 1
ATOM 540 O O . ALA A 1 71 ? 6.936 0.790 -0.254 1.00 79.12 71 ALA A O 1
ATOM 541 N N . GLY A 1 72 ? 5.309 0.520 -1.762 1.00 77.12 72 GLY A N 1
ATOM 542 C CA . GLY A 1 72 ? 4.386 1.437 -1.093 1.00 77.12 72 GLY A CA 1
ATOM 543 C C . GLY A 1 72 ? 3.699 0.808 0.122 1.00 77.12 72 GLY A C 1
ATOM 544 O O . GLY A 1 72 ? 3.631 -0.420 0.236 1.00 77.12 72 GLY A O 1
ATOM 545 N N . SER A 1 73 ? 3.153 1.647 1.002 1.00 78.75 73 SER A N 1
ATOM 546 C CA . SER A 1 73 ? 2.337 1.244 2.161 1.00 78.75 73 SER A CA 1
ATOM 547 C C . SER A 1 73 ? 0.891 0.904 1.778 1.00 78.75 73 SER A C 1
ATOM 549 O O . SER A 1 73 ? 0.315 -0.025 2.334 1.00 78.75 73 SER A O 1
ATOM 551 N N . ASP A 1 74 ? 0.336 1.579 0.765 1.00 85.62 74 ASP A N 1
ATOM 552 C CA . ASP A 1 74 ? -1.050 1.419 0.285 1.00 85.62 74 ASP A CA 1
ATOM 553 C C . ASP A 1 74 ? -1.338 0.135 -0.523 1.00 85.62 74 ASP A C 1
ATOM 555 O O . ASP A 1 74 ? -2.033 0.147 -1.541 1.00 85.62 74 ASP A O 1
ATOM 559 N N . ARG A 1 75 ? -0.790 -1.003 -0.102 1.00 89.75 75 ARG A N 1
ATOM 560 C CA . ARG A 1 75 ? -0.997 -2.282 -0.794 1.00 89.75 75 ARG A CA 1
ATOM 561 C C . ARG A 1 75 ? -2.452 -2.764 -0.633 1.00 89.75 75 ARG A C 1
ATOM 563 O O . ARG A 1 75 ? -3.079 -2.483 0.378 1.00 89.75 75 ARG A O 1
ATOM 570 N N . PRO A 1 76 ? -2.992 -3.541 -1.581 1.00 92.25 76 PRO A N 1
ATOM 571 C CA . PRO A 1 76 ? -2.362 -3.940 -2.828 1.00 92.25 76 PRO A CA 1
ATOM 572 C C . PRO A 1 76 ? -2.490 -2.845 -3.894 1.00 92.25 76 PRO A C 1
ATOM 574 O O . PRO A 1 76 ? -3.552 -2.260 -4.097 1.00 92.25 76 PRO A O 1
ATOM 577 N N . TYR A 1 77 ? -1.403 -2.637 -4.631 1.00 92.56 77 TYR A N 1
ATOM 578 C CA . TYR A 1 77 ? -1.405 -1.907 -5.890 1.00 92.56 77 TYR A CA 1
ATOM 579 C C . TYR A 1 77 ? -1.915 -2.815 -7.013 1.00 92.56 77 TYR A C 1
ATOM 581 O O . TYR A 1 77 ? -1.664 -4.027 -7.019 1.00 92.56 77 TYR A O 1
ATOM 589 N N . TYR A 1 78 ? -2.611 -2.234 -7.981 1.00 94.06 78 TYR A N 1
ATOM 590 C CA . TYR A 1 78 ? -3.232 -2.935 -9.094 1.00 94.06 78 TYR A CA 1
ATOM 591 C C . TYR A 1 78 ? -3.249 -2.096 -10.370 1.00 94.06 78 TYR A C 1
ATOM 593 O O . TYR A 1 78 ? -3.142 -0.871 -10.344 1.00 94.06 78 TYR A O 1
ATOM 601 N N . ILE A 1 79 ? -3.378 -2.777 -11.507 1.00 94.44 79 ILE A N 1
ATOM 602 C CA . ILE A 1 79 ? -3.570 -2.140 -12.811 1.00 94.44 79 ILE A CA 1
ATOM 603 C C . ILE A 1 79 ? -5.003 -1.600 -12.885 1.00 94.44 79 ILE A C 1
ATOM 605 O O . ILE A 1 79 ? -5.950 -2.384 -12.802 1.00 94.44 79 ILE A O 1
ATOM 609 N N . ALA A 1 80 ? -5.155 -0.291 -13.096 1.00 92.19 80 ALA A N 1
ATOM 610 C CA . ALA A 1 80 ? -6.427 0.440 -13.085 1.00 92.19 80 ALA A CA 1
ATOM 611 C C . ALA A 1 80 ? -7.527 -0.265 -13.895 1.00 92.19 80 ALA A C 1
ATOM 613 O O . ALA A 1 80 ? -8.611 -0.540 -13.388 1.00 92.19 80 ALA A O 1
ATOM 614 N N . LYS A 1 81 ? -7.190 -0.662 -15.128 1.00 94.19 81 LYS A N 1
ATOM 615 C CA . LYS A 1 81 ? -8.091 -1.342 -16.069 1.00 94.19 81 LYS A CA 1
ATOM 616 C C . LYS A 1 81 ? -8.740 -2.619 -15.514 1.00 94.19 81 LYS A C 1
ATOM 618 O O . LYS A 1 81 ? -9.844 -2.959 -15.925 1.00 94.19 81 LYS A O 1
ATOM 623 N N . TYR A 1 82 ? -8.053 -3.353 -14.640 1.00 93.94 82 TYR A N 1
ATOM 624 C CA . TYR A 1 82 ? -8.508 -4.658 -14.140 1.00 93.94 82 TYR A CA 1
ATOM 625 C C . TYR A 1 82 ? -9.011 -4.612 -12.692 1.00 93.94 82 TYR A C 1
ATOM 627 O O . TYR A 1 82 ? -9.456 -5.639 -12.169 1.00 93.94 82 TYR A O 1
ATOM 635 N N . GLY A 1 83 ? -8.936 -3.444 -12.046 1.00 92.94 83 GLY A N 1
ATOM 636 C CA . GLY A 1 83 ? -9.320 -3.257 -10.651 1.00 92.94 83 GLY A CA 1
ATOM 637 C C . GLY A 1 83 ? -8.488 -4.084 -9.664 1.00 92.94 83 GLY A C 1
ATOM 638 O O . GLY A 1 83 ? -7.515 -4.753 -10.024 1.00 92.94 83 GLY A O 1
ATOM 639 N N . MET A 1 84 ? -8.890 -4.050 -8.393 1.00 93.62 84 MET A N 1
ATOM 640 C CA . MET A 1 84 ? -8.277 -4.834 -7.317 1.00 93.62 84 MET A CA 1
ATOM 641 C C . MET A 1 84 ? -8.729 -6.301 -7.395 1.00 93.62 84 MET A C 1
ATOM 643 O O . MET A 1 84 ? -9.542 -6.774 -6.607 1.00 93.62 84 MET A O 1
ATOM 647 N N . SER A 1 85 ? -8.230 -7.013 -8.400 1.00 94.06 85 SER A N 1
ATOM 648 C CA . SER A 1 85 ? -8.571 -8.406 -8.695 1.00 94.06 85 SER A CA 1
ATOM 649 C C . SER A 1 85 ? -7.314 -9.226 -8.965 1.00 94.06 85 SER A C 1
ATOM 651 O O . SER A 1 85 ? -6.235 -8.673 -9.166 1.00 94.06 85 SER A O 1
ATOM 653 N N . SER A 1 86 ? -7.433 -10.549 -9.061 1.00 91.75 86 SER A N 1
ATOM 654 C CA . SER A 1 86 ? -6.315 -11.417 -9.467 1.00 91.75 86 SER A CA 1
ATOM 655 C C . SER A 1 86 ? -5.752 -11.085 -10.859 1.00 91.75 86 SER A C 1
ATOM 657 O O . SER A 1 86 ? -4.602 -11.404 -11.148 1.00 91.75 86 SER A O 1
ATOM 659 N N . LYS A 1 87 ? -6.533 -10.403 -11.711 1.00 92.50 87 LYS A N 1
ATOM 660 C CA . LYS A 1 87 ? -6.104 -9.906 -13.030 1.00 92.50 87 LYS A CA 1
ATOM 661 C C . LYS A 1 87 ? -5.410 -8.541 -12.970 1.00 92.50 87 LYS A C 1
ATOM 663 O O . LYS A 1 87 ? -4.727 -8.170 -13.919 1.00 92.50 87 LYS A O 1
ATOM 668 N N . GLY A 1 88 ? -5.596 -7.780 -11.891 1.00 92.94 88 GLY A N 1
ATOM 669 C CA . GLY A 1 88 ? -4.998 -6.454 -11.710 1.00 92.94 88 GLY A CA 1
ATOM 670 C C . GLY A 1 88 ? -3.858 -6.415 -10.697 1.00 92.94 88 GLY A C 1
ATOM 671 O O . GLY A 1 88 ? -2.926 -5.628 -10.860 1.00 92.94 88 GLY A O 1
ATOM 672 N N . CYS A 1 89 ? -3.897 -7.272 -9.680 1.00 94.75 89 CYS A N 1
ATOM 673 C CA . CYS A 1 89 ? -2.891 -7.395 -8.636 1.00 94.75 89 CYS A CA 1
ATOM 674 C C . CYS A 1 89 ? -1.864 -8.462 -9.014 1.00 94.75 89 CYS A C 1
ATOM 676 O O . CYS A 1 89 ? -2.202 -9.617 -9.260 1.00 94.75 89 CYS A O 1
ATOM 678 N N . TYR A 1 90 ? -0.588 -8.091 -8.972 1.00 93.81 90 TYR A N 1
ATOM 679 C CA . TYR A 1 90 ? 0.524 -9.008 -9.201 1.00 93.81 90 TYR A CA 1
ATOM 680 C C . TYR A 1 90 ? 1.503 -8.944 -8.037 1.00 93.81 90 TYR A C 1
ATOM 682 O O . TYR A 1 90 ? 1.634 -7.903 -7.392 1.00 93.81 90 TYR A O 1
ATOM 690 N N . TYR A 1 91 ? 2.223 -10.034 -7.809 1.00 91.38 91 TYR A N 1
ATOM 691 C CA . TYR A 1 91 ? 3.351 -10.106 -6.883 1.00 91.38 91 TYR A CA 1
ATOM 692 C C . TYR A 1 91 ? 4.539 -10.779 -7.575 1.00 91.38 91 TYR A C 1
ATOM 694 O O . TYR A 1 91 ? 4.384 -11.437 -8.610 1.00 91.38 91 TYR A O 1
ATOM 702 N N . ARG A 1 92 ? 5.746 -10.547 -7.065 1.00 88.81 92 ARG A N 1
ATOM 703 C CA . ARG A 1 92 ? 6.989 -11.037 -7.667 1.00 88.81 92 ARG A CA 1
ATOM 704 C C . ARG A 1 92 ? 7.508 -12.245 -6.891 1.00 88.81 92 ARG A C 1
ATOM 706 O O . ARG A 1 92 ? 7.531 -12.233 -5.665 1.00 88.81 92 ARG A O 1
ATOM 713 N N . VAL A 1 93 ? 7.951 -13.270 -7.616 1.00 87.44 93 VAL A N 1
ATOM 714 C CA . VAL A 1 93 ? 8.655 -14.438 -7.068 1.00 87.44 93 VAL A CA 1
ATOM 715 C C . VAL A 1 93 ? 9.905 -14.656 -7.913 1.00 87.44 93 VAL A C 1
ATOM 717 O O . VAL A 1 93 ? 9.812 -15.065 -9.076 1.00 87.44 93 VAL A O 1
ATOM 720 N N . GLY A 1 94 ? 11.065 -14.321 -7.343 1.00 85.19 94 GLY A N 1
ATOM 721 C CA . GLY A 1 94 ? 12.334 -14.279 -8.069 1.00 85.19 94 GLY A CA 1
ATOM 722 C C . GLY A 1 94 ? 12.260 -13.359 -9.294 1.00 85.19 94 GLY A C 1
ATOM 723 O O . GLY A 1 94 ? 11.804 -12.213 -9.220 1.00 85.19 94 GLY A O 1
ATOM 724 N N . SER A 1 95 ? 12.650 -13.883 -10.455 1.00 81.38 95 SER A N 1
ATOM 725 C CA . SER A 1 95 ? 12.598 -13.167 -11.736 1.00 81.38 95 SER A CA 1
ATOM 726 C C . SER A 1 95 ? 11.187 -13.064 -12.339 1.00 81.38 95 SER A C 1
ATOM 728 O O . SER A 1 95 ? 10.969 -12.243 -13.232 1.00 81.38 95 SER A O 1
ATOM 730 N N . SER A 1 96 ? 10.202 -13.809 -11.823 1.00 85.94 96 SER A N 1
ATOM 731 C CA . SER A 1 96 ? 8.851 -13.901 -12.398 1.00 85.94 96 SER A CA 1
ATOM 732 C C . SER A 1 96 ? 7.805 -13.031 -11.685 1.00 85.94 96 SER A C 1
ATOM 734 O O . SER A 1 96 ? 7.890 -12.779 -10.481 1.00 85.94 96 SER A O 1
ATOM 736 N N . CYS A 1 97 ? 6.778 -12.603 -12.425 1.00 89.81 97 CYS A N 1
ATOM 737 C CA . CYS A 1 97 ? 5.593 -11.922 -11.893 1.00 89.81 97 CYS A CA 1
ATOM 738 C C . CYS A 1 97 ? 4.386 -12.862 -11.975 1.00 89.81 97 CYS A C 1
ATOM 740 O O . CYS A 1 97 ? 4.128 -13.428 -13.036 1.00 89.81 97 CYS A O 1
ATOM 742 N N . ARG A 1 98 ? 3.629 -13.008 -10.883 1.00 92.56 98 ARG A N 1
ATOM 743 C CA . ARG A 1 98 ? 2.452 -13.888 -10.808 1.00 92.56 98 ARG A CA 1
ATOM 744 C C . ARG A 1 98 ? 1.196 -13.108 -10.406 1.00 92.56 98 ARG A C 1
ATOM 746 O O . ARG A 1 98 ? 1.321 -12.137 -9.653 1.00 92.56 98 ARG A O 1
ATOM 753 N N . PRO A 1 99 ? 0.006 -13.501 -10.898 1.00 94.00 99 PRO A N 1
ATOM 754 C CA . PRO A 1 99 ? -1.256 -12.924 -10.446 1.00 94.00 99 PRO A CA 1
ATOM 755 C C . PRO A 1 99 ? -1.468 -13.228 -8.963 1.00 94.00 99 PRO A C 1
ATOM 757 O O . PRO A 1 99 ? -1.187 -14.335 -8.500 1.00 94.00 99 PRO A O 1
ATOM 760 N N . MET A 1 100 ? -1.945 -12.244 -8.210 1.00 94.69 100 MET A N 1
ATOM 761 C CA . MET A 1 100 ? -2.148 -12.371 -6.771 1.00 94.69 100 MET A CA 1
ATOM 762 C C . MET A 1 100 ? -3.422 -13.182 -6.469 1.00 94.69 100 MET A C 1
ATOM 764 O O . MET A 1 100 ? -4.482 -12.860 -7.009 1.00 94.69 100 MET A O 1
ATOM 768 N N . PRO A 1 101 ? -3.367 -14.204 -5.593 1.00 94.75 101 PRO A N 1
ATOM 769 C CA . PRO A 1 101 ? -4.566 -14.904 -5.138 1.00 94.75 101 PRO A CA 1
ATOM 770 C C . PRO A 1 101 ? -5.492 -13.978 -4.343 1.00 94.75 101 PRO A C 1
ATOM 772 O O . PRO A 1 101 ? -5.018 -13.148 -3.566 1.00 94.75 101 PRO A O 1
ATOM 775 N N . GLU A 1 102 ? -6.809 -14.178 -4.437 1.00 93.19 102 GLU A N 1
ATOM 776 C CA . GLU A 1 102 ? -7.802 -13.329 -3.753 1.00 93.19 102 GLU A CA 1
ATOM 777 C C . GLU A 1 102 ? -7.606 -13.248 -2.234 1.00 93.19 102 GLU A C 1
ATOM 779 O O . GLU A 1 102 ? -7.806 -12.194 -1.632 1.00 93.19 102 GLU A O 1
ATOM 784 N N . ARG A 1 103 ? -7.165 -14.341 -1.596 1.00 92.44 103 ARG A N 1
ATOM 785 C CA . ARG A 1 103 ? -6.813 -14.338 -0.167 1.00 92.44 103 ARG A CA 1
ATOM 786 C C . ARG A 1 103 ? -5.732 -13.297 0.145 1.00 92.44 103 ARG A C 1
ATOM 788 O O . ARG A 1 103 ? -5.900 -12.514 1.070 1.00 92.44 103 ARG A O 1
ATOM 795 N N . MET A 1 104 ? -4.665 -13.259 -0.651 1.00 93.25 104 MET A N 1
ATOM 796 C CA . MET A 1 104 ? -3.554 -12.324 -0.455 1.00 93.25 104 MET A CA 1
ATOM 797 C C . MET A 1 104 ? -3.974 -10.877 -0.746 1.00 93.25 104 MET A C 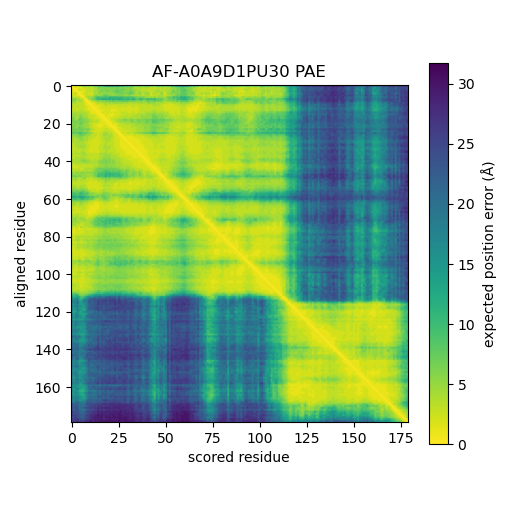1
ATOM 799 O O . MET A 1 104 ? -3.562 -9.974 -0.022 1.00 93.25 104 MET A O 1
ATOM 803 N N . ILE A 1 105 ? -4.835 -10.658 -1.749 1.00 93.19 105 ILE A N 1
ATOM 804 C CA . ILE A 1 105 ? -5.417 -9.335 -2.035 1.00 93.19 105 ILE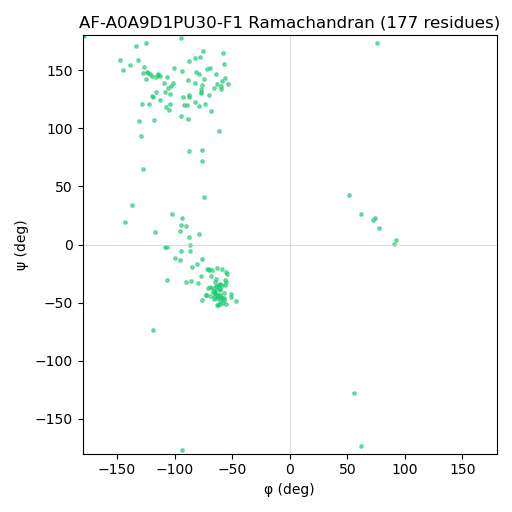 A CA 1
ATOM 805 C C . ILE A 1 105 ? -6.171 -8.817 -0.804 1.00 93.19 105 ILE A C 1
ATOM 807 O O . ILE A 1 105 ? -5.911 -7.702 -0.352 1.00 93.19 105 ILE A O 1
ATOM 811 N N . ARG A 1 106 ? -7.054 -9.644 -0.224 1.00 89.44 106 ARG A N 1
ATOM 812 C CA . ARG A 1 106 ? -7.818 -9.291 0.984 1.00 89.44 106 ARG A CA 1
ATOM 813 C C . ARG A 1 106 ? -6.915 -9.005 2.181 1.00 89.44 106 ARG A C 1
ATOM 815 O O . ARG A 1 106 ? -7.129 -8.017 2.873 1.00 89.44 106 ARG A O 1
ATOM 822 N N . GLU A 1 107 ? -5.889 -9.822 2.400 1.00 89.50 107 GLU A N 1
ATOM 823 C CA . GLU A 1 107 ? -4.929 -9.624 3.496 1.00 89.50 107 GLU A CA 1
ATOM 824 C C . GLU A 1 107 ? -4.142 -8.317 3.365 1.00 89.50 107 GLU A C 1
ATOM 826 O O . GLU A 1 107 ? -3.964 -7.606 4.353 1.00 89.50 107 GLU A O 1
ATOM 831 N N . MET A 1 108 ? -3.673 -7.978 2.160 1.00 89.75 108 MET A N 1
ATOM 832 C CA . MET A 1 108 ? -2.977 -6.709 1.931 1.00 89.75 108 MET A CA 1
ATOM 833 C C . MET A 1 108 ? -3.916 -5.517 2.111 1.00 89.75 108 MET A C 1
ATOM 835 O O . MET A 1 108 ? -3.526 -4.535 2.733 1.00 89.75 108 MET A O 1
ATOM 839 N N . TYR A 1 109 ? -5.154 -5.625 1.623 1.00 88.56 109 TYR A N 1
ATOM 840 C CA . TYR A 1 109 ? -6.142 -4.559 1.753 1.00 88.56 109 TYR A CA 1
ATOM 841 C C . TYR A 1 109 ? -6.516 -4.310 3.219 1.00 88.56 109 TYR A C 1
ATOM 843 O O . TYR A 1 109 ? -6.569 -3.163 3.652 1.00 88.56 109 TYR A O 1
ATOM 851 N N . ALA A 1 110 ? -6.690 -5.370 4.010 1.00 81.75 110 ALA A N 1
ATOM 852 C CA . ALA A 1 110 ? -6.944 -5.249 5.443 1.00 81.75 110 ALA A CA 1
ATOM 853 C C . ALA A 1 110 ? -5.789 -4.551 6.182 1.00 81.75 110 ALA A C 1
ATOM 855 O O . ALA A 1 110 ? -6.033 -3.730 7.055 1.00 81.75 110 ALA A O 1
ATOM 856 N N . LYS A 1 111 ? -4.531 -4.818 5.798 1.00 79.81 111 LYS A N 1
ATOM 857 C CA . LYS A 1 111 ? -3.349 -4.150 6.377 1.00 79.81 111 LYS A CA 1
ATOM 858 C C . LYS A 1 111 ? -3.221 -2.673 5.994 1.00 79.81 111 LYS A C 1
ATOM 860 O O . LYS A 1 111 ? -2.509 -1.943 6.675 1.00 79.81 111 LYS A O 1
ATOM 865 N N . ARG A 1 112 ? -3.858 -2.247 4.899 1.00 76.06 112 ARG A N 1
ATOM 866 C CA . ARG A 1 112 ? -3.859 -0.851 4.444 1.00 76.06 112 ARG A CA 1
ATOM 867 C C . ARG A 1 112 ? -4.689 0.049 5.347 1.00 76.06 112 ARG A C 1
ATOM 869 O O . ARG A 1 112 ? -4.317 1.196 5.563 1.00 76.06 112 ARG A O 1
ATOM 876 N N . VAL A 1 113 ? -5.811 -0.459 5.852 1.00 64.19 113 VAL A N 1
ATOM 877 C CA . VAL A 1 113 ? -6.595 0.245 6.864 1.00 64.19 113 VAL A CA 1
ATOM 878 C C . VAL A 1 113 ? -5.880 0.031 8.195 1.00 64.19 113 VAL A C 1
ATOM 880 O O . VAL A 1 113 ? -5.726 -1.126 8.595 1.00 64.19 113 VAL A O 1
ATOM 883 N N . PRO A 1 114 ? -5.415 1.083 8.895 1.00 57.44 114 PRO A N 1
ATOM 884 C CA . PRO A 1 114 ? -4.889 0.912 10.238 1.00 57.44 114 PRO A CA 1
ATOM 885 C C . PRO A 1 114 ? -6.026 0.380 11.110 1.00 57.44 114 PRO A C 1
ATOM 887 O O . PRO A 1 114 ? -6.893 1.124 11.554 1.00 57.44 114 PRO A O 1
ATOM 890 N N . THR A 1 115 ? -6.050 -0.937 11.302 1.00 59.69 115 THR A N 1
ATOM 891 C CA . THR A 1 115 ? -6.995 -1.599 12.193 1.00 59.69 115 THR A CA 1
ATOM 892 C C . THR A 1 115 ? -6.481 -1.337 13.601 1.00 59.69 115 THR A C 1
ATOM 894 O O . THR A 1 115 ? -5.730 -2.131 14.167 1.00 59.69 115 THR A O 1
ATOM 897 N N . THR A 1 116 ? -6.778 -0.156 14.137 1.00 71.12 116 THR A N 1
ATOM 898 C CA . THR A 1 116 ? -6.490 0.136 15.538 1.00 71.12 116 THR A CA 1
ATOM 899 C C . THR A 1 116 ? -7.472 -0.658 16.387 1.00 71.12 116 THR A C 1
ATOM 901 O O . THR A 1 116 ? -8.601 -0.921 15.966 1.00 71.12 116 THR A O 1
ATOM 904 N N . LEU A 1 117 ? -7.077 -1.021 17.606 1.00 81.69 117 LEU A N 1
ATOM 905 C CA . LEU A 1 117 ? -7.990 -1.672 18.550 1.00 81.69 117 LEU A CA 1
ATOM 906 C C . LEU A 1 117 ? -9.269 -0.839 18.770 1.00 81.69 117 LEU A C 1
ATOM 908 O O . LEU A 1 117 ? -10.322 -1.401 19.054 1.00 81.69 117 LEU A O 1
ATOM 912 N N . ALA A 1 118 ? -9.190 0.482 18.563 1.00 80.94 118 ALA A N 1
ATOM 913 C CA . ALA A 1 118 ? -10.320 1.399 18.652 1.00 80.94 118 ALA A CA 1
ATOM 914 C C . ALA A 1 118 ? -11.351 1.239 17.513 1.00 80.94 118 ALA A C 1
ATOM 9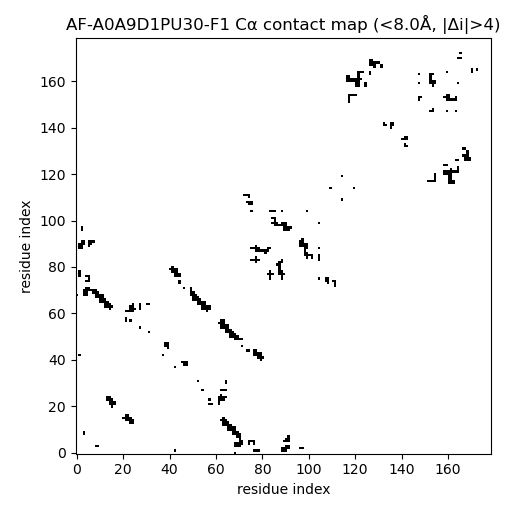16 O O . ALA A 1 118 ? -12.511 1.606 17.668 1.00 80.94 118 ALA A O 1
ATOM 917 N N . THR A 1 119 ? -10.952 0.662 16.375 1.00 79.94 119 THR A N 1
ATOM 918 C CA . THR A 1 119 ? -11.835 0.428 15.211 1.00 79.94 119 THR A CA 1
ATOM 919 C C . THR A 1 119 ? -12.447 -0.972 15.169 1.00 79.94 119 THR A C 1
ATOM 921 O O . THR A 1 119 ? -13.379 -1.217 14.406 1.00 79.94 119 THR A O 1
ATOM 924 N N . ILE A 1 120 ? -11.946 -1.906 15.981 1.00 87.81 120 ILE A N 1
ATOM 925 C CA . ILE A 1 120 ? -12.470 -3.274 16.055 1.00 87.81 120 ILE A CA 1
ATOM 926 C C . ILE A 1 120 ? -13.612 -3.298 17.069 1.00 87.81 120 ILE A C 1
ATOM 928 O O . ILE A 1 120 ? -13.410 -2.905 18.211 1.00 87.81 120 ILE A O 1
ATOM 932 N N . VAL A 1 121 ? -14.785 -3.805 16.690 1.00 90.94 121 VAL A N 1
ATOM 933 C CA . VAL A 1 121 ? -15.908 -3.995 17.625 1.00 90.94 121 VAL A CA 1
ATOM 934 C C . VAL A 1 121 ? -15.544 -5.057 18.671 1.00 90.94 121 VAL A C 1
ATOM 936 O O . VAL A 1 121 ? -15.028 -6.124 18.332 1.00 90.94 121 VAL A O 1
ATOM 939 N N . SER A 1 122 ? -15.832 -4.779 19.943 1.00 91.88 122 SER A N 1
ATOM 940 C CA . SER A 1 122 ? -15.636 -5.712 21.055 1.00 91.88 122 SER A CA 1
ATOM 941 C C . SER A 1 122 ? -16.440 -7.011 20.858 1.00 91.88 122 SER A C 1
ATOM 943 O O . SER A 1 122 ? -17.612 -6.935 20.467 1.00 91.88 122 SER A O 1
ATOM 945 N N . PRO A 1 123 ? -15.877 -8.191 21.202 1.00 90.25 123 PRO A N 1
ATOM 946 C CA . PRO A 1 123 ? -16.600 -9.466 21.190 1.00 90.25 123 PRO A CA 1
ATOM 947 C C . PRO A 1 123 ? -17.873 -9.475 22.051 1.00 90.25 123 PRO A C 1
ATOM 949 O O . PRO A 1 123 ? -18.827 -10.175 21.722 1.00 90.25 123 PRO A O 1
ATOM 952 N N . SER A 1 124 ? -17.892 -8.697 23.139 1.00 90.31 124 SER A N 1
ATOM 953 C CA . SER A 1 124 ? -19.051 -8.508 24.020 1.00 90.31 124 SER A CA 1
ATOM 954 C C . SER A 1 124 ? -19.384 -7.025 24.146 1.00 90.31 124 SER A C 1
ATOM 956 O O . SER A 1 124 ? -18.493 -6.184 24.218 1.00 90.31 124 SER A O 1
ATOM 958 N N . GLN A 1 125 ? -20.670 -6.691 24.192 1.00 93.81 125 GLN A N 1
ATOM 959 C CA . GLN A 1 125 ? -21.129 -5.323 24.466 1.00 93.81 125 GLN A CA 1
ATOM 960 C C . GLN A 1 125 ? -21.556 -5.136 25.930 1.00 93.81 125 GLN A C 1
ATOM 962 O O . GLN A 1 125 ? -21.717 -4.005 26.378 1.00 93.81 125 GLN A O 1
ATOM 967 N N . ASN A 1 126 ? -21.684 -6.231 26.686 1.00 93.00 126 ASN A N 1
ATOM 968 C CA . ASN A 1 126 ? -21.961 -6.206 28.120 1.00 93.00 126 ASN A CA 1
ATOM 969 C C . ASN A 1 126 ? -20.628 -6.108 28.873 1.00 93.00 126 ASN A C 1
ATOM 971 O O . ASN A 1 126 ? -20.072 -7.129 29.283 1.00 93.00 126 ASN A O 1
ATOM 975 N N . LEU A 1 127 ? -20.090 -4.890 28.963 1.00 92.56 127 LEU A N 1
ATOM 976 C CA . LEU A 1 127 ? -18.791 -4.590 29.571 1.00 92.56 127 LEU A CA 1
ATOM 977 C C . LEU A 1 127 ? -18.964 -3.847 30.902 1.00 92.56 127 LEU A C 1
ATOM 979 O O . LEU A 1 127 ? -19.783 -2.933 31.006 1.00 92.56 127 LEU A O 1
ATOM 983 N N . GLU A 1 128 ? -18.160 -4.219 31.893 1.00 93.06 128 GLU A N 1
ATOM 984 C CA . GLU A 1 128 ? -18.102 -3.599 33.225 1.00 93.06 128 GLU A CA 1
ATOM 985 C C . GLU A 1 128 ? -16.754 -2.882 33.421 1.00 93.06 128 GLU A C 1
ATOM 987 O O . GLU A 1 128 ? -15.738 -3.318 32.878 1.00 93.06 128 GLU A O 1
ATOM 992 N N . PHE A 1 129 ? -16.748 -1.747 34.131 1.00 94.06 129 PHE A N 1
ATOM 993 C CA . PHE A 1 129 ? -15.583 -0.848 34.245 1.00 94.06 129 PHE A CA 1
ATOM 994 C C . PHE A 1 129 ? -15.360 -0.331 35.679 1.00 94.06 129 PHE A C 1
ATOM 996 O O . PHE A 1 129 ? -14.961 0.820 35.884 1.00 94.06 129 PHE A O 1
ATOM 1003 N N . GLU A 1 130 ? -15.660 -1.136 36.691 1.00 91.88 130 GLU A N 1
ATOM 1004 C CA . GLU A 1 130 ? -15.519 -0.781 38.105 1.00 91.88 130 GLU A CA 1
ATOM 1005 C C . GLU A 1 130 ? -14.065 -0.497 38.495 1.00 91.88 130 GLU A C 1
ATOM 1007 O O . GLU A 1 130 ? -13.795 0.522 39.147 1.00 91.88 130 GLU A O 1
ATOM 1012 N N . GLN A 1 131 ? -13.111 -1.333 38.063 1.00 89.62 131 GLN A N 1
ATOM 1013 C CA . GLN A 1 131 ? -11.693 -1.103 38.374 1.00 89.62 131 GLN A CA 1
ATOM 1014 C C . GLN A 1 131 ? -11.186 0.181 37.720 1.00 89.62 131 GLN A C 1
ATOM 101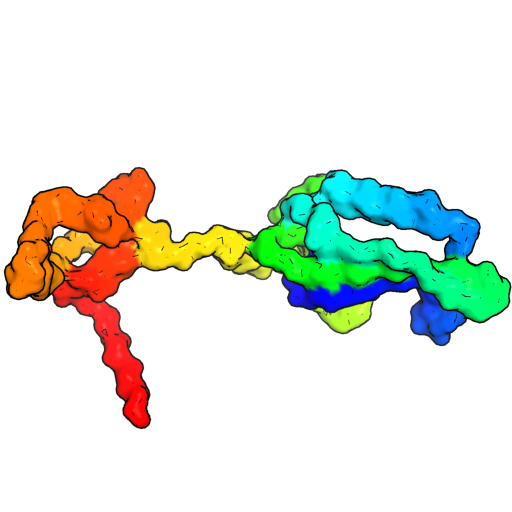6 O O . GLN A 1 131 ? -10.513 0.989 38.365 1.00 89.62 131 GLN A O 1
ATOM 1021 N N . LEU A 1 132 ? -11.563 0.411 36.460 1.00 92.06 132 LEU A N 1
ATOM 1022 C CA . LEU A 1 132 ? -11.199 1.619 35.726 1.00 92.06 132 LEU A CA 1
ATOM 1023 C C . LEU A 1 132 ? -11.741 2.877 36.424 1.00 92.06 132 LEU A C 1
ATOM 1025 O O . LEU A 1 132 ? -10.988 3.819 36.679 1.00 92.06 132 LEU A O 1
ATOM 1029 N N . LYS A 1 133 ? -13.028 2.881 36.795 1.00 91.81 133 LYS A N 1
ATOM 1030 C CA . LYS A 1 133 ? -13.660 3.995 37.525 1.00 91.81 133 LYS A CA 1
ATOM 1031 C C . LYS A 1 133 ? -12.996 4.250 38.879 1.00 91.81 133 LYS A C 1
ATOM 1033 O O . LYS A 1 133 ? -12.803 5.412 39.253 1.00 91.81 133 LYS A O 1
ATOM 1038 N N . SER A 1 134 ? -12.618 3.188 39.587 1.00 91.75 134 SER A N 1
ATOM 1039 C CA . SER A 1 134 ? -11.934 3.277 40.882 1.00 91.75 134 SER A CA 1
ATOM 1040 C C . SER A 1 134 ? -10.544 3.903 40.739 1.00 91.75 134 SER A C 1
ATOM 1042 O O . SER A 1 134 ? -10.225 4.859 41.446 1.00 91.75 134 SER A O 1
ATOM 1044 N N . TYR A 1 135 ? -9.757 3.449 39.758 1.00 92.75 135 TYR A N 1
ATOM 1045 C CA . TYR A 1 135 ? -8.418 3.977 39.477 1.00 92.75 135 TYR A CA 1
ATOM 1046 C C . TYR A 1 135 ? -8.434 5.478 39.144 1.00 92.75 135 TYR A C 1
ATOM 1048 O O . TYR A 1 135 ? -7.655 6.267 39.683 1.00 92.75 135 TYR A O 1
ATOM 1056 N N . TYR A 1 136 ? -9.355 5.897 38.278 1.00 91.75 136 TYR A N 1
ATOM 1057 C CA . TYR A 1 136 ? -9.498 7.297 37.880 1.00 91.75 136 TYR A CA 1
ATOM 1058 C C . TYR A 1 136 ? -9.983 8.192 39.033 1.00 91.75 136 TYR A C 1
ATOM 1060 O O . TYR A 1 136 ? -9.489 9.311 39.208 1.00 91.75 136 TYR A O 1
ATOM 1068 N N . SER A 1 137 ? -10.880 7.679 39.880 1.00 91.94 137 SER A N 1
ATOM 1069 C CA . SER A 1 137 ? -11.323 8.364 41.102 1.00 91.94 137 SER A CA 1
ATOM 1070 C C . SER A 1 137 ? -10.175 8.588 42.089 1.00 91.94 137 SER A C 1
ATOM 1072 O O . SER A 1 137 ? -10.016 9.696 42.605 1.00 91.94 137 SER A O 1
ATOM 1074 N N . GLU A 1 138 ? -9.322 7.581 42.300 1.00 94.19 138 GLU A N 1
ATOM 1075 C CA . GLU A 1 138 ? -8.136 7.693 43.160 1.00 94.19 138 GLU A CA 1
ATOM 1076 C C . GLU A 1 138 ? -7.156 8.764 42.647 1.00 94.19 138 GLU A C 1
ATOM 1078 O O . GLU A 1 138 ? -6.565 9.521 43.422 1.00 94.19 138 GLU A O 1
ATOM 1083 N N . LYS A 1 139 ? -7.046 8.907 41.321 1.00 92.25 139 LYS A N 1
ATOM 1084 C CA . LYS A 1 139 ? -6.242 9.946 40.658 1.00 92.25 139 LYS A CA 1
ATOM 1085 C C . LYS A 1 139 ? -6.903 11.330 40.623 1.00 92.25 139 LYS A C 1
ATOM 1087 O O . LYS A 1 139 ? -6.353 12.226 39.990 1.00 92.25 139 LYS A O 1
ATOM 1092 N N . LYS A 1 140 ? -8.028 11.537 41.321 1.00 92.12 140 LYS A N 1
ATOM 1093 C CA . LYS A 1 140 ? -8.817 12.789 41.336 1.00 92.12 140 LYS A CA 1
ATOM 1094 C C . LYS A 1 140 ? -9.395 13.183 39.967 1.00 92.12 140 LYS A C 1
ATOM 1096 O O . LYS A 1 140 ? -9.665 14.358 39.727 1.00 92.12 140 LYS A O 1
ATOM 1101 N N . HIS A 1 141 ? -9.625 12.204 39.093 1.00 89.81 141 HIS A N 1
ATOM 1102 C CA . HIS A 1 141 ? -10.243 12.377 37.777 1.00 89.81 141 HIS A CA 1
ATOM 1103 C C . HIS A 1 141 ? -11.432 11.417 37.610 1.00 89.81 141 HIS A C 1
ATOM 1105 O O . HIS A 1 141 ? -11.354 10.509 36.788 1.00 89.81 141 HIS A O 1
ATOM 1111 N N . PRO A 1 142 ? -12.521 11.556 38.391 1.00 88.62 142 PRO A N 1
ATOM 1112 C CA . PRO A 1 142 ? -13.640 10.617 38.339 1.00 88.62 142 PRO A CA 1
ATOM 1113 C C . PRO A 1 142 ? -14.271 10.570 36.940 1.00 88.62 142 PRO A C 1
ATOM 1115 O O . PRO A 1 142 ? -14.493 11.603 36.308 1.00 88.62 142 PRO A O 1
ATOM 1118 N N . LEU A 1 143 ? -14.564 9.357 36.468 1.00 90.31 143 LEU A N 1
ATOM 1119 C CA . LEU A 1 143 ? -15.205 9.126 35.175 1.00 90.31 143 LEU A CA 1
ATOM 1120 C C . LEU A 1 143 ? -16.709 9.415 35.263 1.00 90.31 143 LEU A C 1
ATOM 1122 O O . LEU A 1 143 ? -17.375 8.975 36.199 1.00 90.31 143 LEU A O 1
ATOM 1126 N N . ASN A 1 144 ? -17.233 10.143 34.279 1.00 91.25 144 ASN A N 1
ATOM 1127 C CA . ASN A 1 144 ? -18.656 10.459 34.140 1.00 91.25 144 ASN A CA 1
ATOM 1128 C C . ASN A 1 144 ? -19.367 9.439 33.231 1.00 91.25 144 ASN A C 1
ATOM 1130 O O . ASN A 1 144 ? -18.748 8.496 32.750 1.00 91.25 144 ASN A O 1
ATOM 1134 N N . ASP A 1 145 ? -20.657 9.630 32.955 1.00 88.06 145 ASP A N 1
ATOM 1135 C CA . ASP A 1 145 ? -21.418 8.702 32.104 1.00 88.06 145 ASP A CA 1
ATOM 1136 C C . ASP A 1 145 ? -20.962 8.711 30.632 1.00 88.06 145 ASP A C 1
ATOM 1138 O O . ASP A 1 145 ? -21.120 7.715 29.931 1.00 88.06 145 ASP A O 1
ATOM 1142 N N . SER A 1 146 ? -20.312 9.788 30.177 1.00 89.62 146 SER A N 1
ATOM 1143 C CA . SER A 1 146 ? -19.727 9.911 28.835 1.00 89.62 146 SER A CA 1
ATOM 1144 C C . SER A 1 146 ? -18.268 9.434 28.762 1.00 89.62 146 SER A C 1
ATOM 1146 O O . SER A 1 146 ? -17.553 9.752 27.806 1.00 89.62 146 SER A O 1
ATOM 1148 N N . PHE A 1 147 ? -17.783 8.690 29.763 1.00 93.50 147 PHE A N 1
ATOM 1149 C CA . PHE A 1 147 ? -16.390 8.235 29.796 1.00 93.50 147 PHE A CA 1
ATOM 1150 C C . PHE A 1 147 ? -16.032 7.359 28.594 1.00 93.50 147 PHE A C 1
ATOM 1152 O O . PHE A 1 147 ? -14.908 7.429 28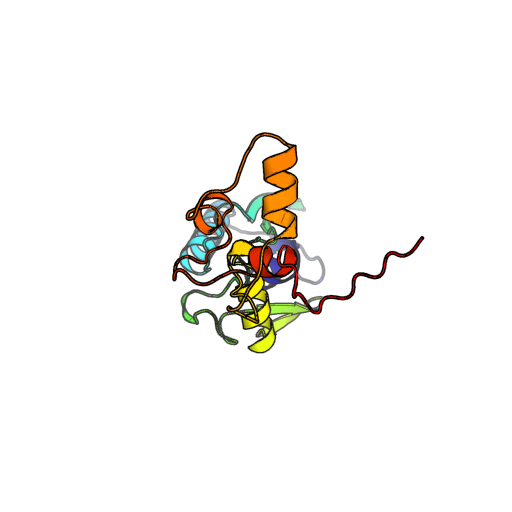.110 1.00 93.50 147 PHE A O 1
ATOM 1159 N N . ALA A 1 148 ? -16.984 6.563 28.098 1.00 91.94 148 ALA A N 1
ATOM 1160 C CA . ALA A 1 148 ? -16.772 5.686 26.955 1.00 91.94 148 ALA A CA 1
ATOM 1161 C C . ALA A 1 148 ? -16.465 6.477 25.673 1.00 91.94 148 ALA A C 1
ATOM 1163 O O . ALA A 1 148 ? -15.618 6.069 24.887 1.00 91.94 148 ALA A O 1
ATOM 1164 N N . GLU A 1 149 ? -17.102 7.632 25.481 1.00 90.19 149 GLU A N 1
ATOM 1165 C CA . GLU A 1 149 ? -16.767 8.549 24.386 1.00 90.19 149 GLU A CA 1
ATOM 1166 C C . GLU A 1 149 ? -15.437 9.256 24.656 1.00 90.19 149 GLU A C 1
ATOM 1168 O O . GLU A 1 149 ? -14.582 9.329 23.783 1.00 90.19 149 GLU A O 1
ATOM 1173 N N . THR A 1 150 ? -15.229 9.722 25.890 1.00 89.31 150 THR A N 1
ATOM 1174 C CA . THR A 1 150 ? -14.035 10.503 26.267 1.00 89.31 150 THR A CA 1
ATOM 1175 C C . THR A 1 150 ? -12.740 9.691 26.166 1.00 89.31 150 THR A C 1
ATOM 1177 O O . THR A 1 150 ? -11.681 10.246 25.883 1.00 89.31 150 THR A O 1
ATOM 1180 N N . LEU A 1 151 ? -12.810 8.383 26.424 1.00 90.94 151 LEU A N 1
ATOM 1181 C CA . LEU A 1 151 ? -11.677 7.457 26.357 1.00 90.94 151 LEU A CA 1
ATOM 1182 C C . LEU A 1 151 ? -11.580 6.724 25.009 1.00 90.94 151 LEU A C 1
ATOM 1184 O O . LEU A 1 151 ? -10.824 5.757 24.911 1.00 90.94 151 LEU A O 1
ATOM 1188 N N . ASP A 1 152 ? -12.342 7.146 23.992 1.00 90.50 152 ASP A N 1
ATOM 1189 C CA . ASP A 1 152 ? -12.398 6.504 22.673 1.00 90.50 152 ASP A CA 1
ATOM 1190 C C . ASP A 1 152 ? -12.672 4.990 22.760 1.00 90.50 152 ASP A C 1
ATOM 1192 O O . ASP A 1 152 ? -12.045 4.177 22.080 1.00 90.50 152 ASP A O 1
ATOM 1196 N N . PHE A 1 153 ? -13.603 4.577 23.623 1.00 94.19 153 PHE A N 1
ATOM 1197 C CA . PHE A 1 153 ? -14.032 3.180 23.781 1.00 94.19 153 PHE A CA 1
ATOM 1198 C C . PHE A 1 153 ? -15.144 2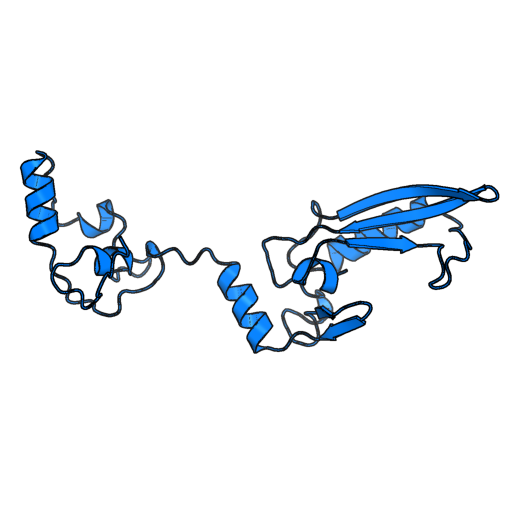.781 22.814 1.00 94.19 153 PHE A C 1
ATOM 1200 O O . PHE A 1 153 ? -15.514 1.607 22.772 1.00 94.19 153 PHE A O 1
ATOM 1207 N N . LEU A 1 154 ? -15.674 3.722 22.033 1.00 92.44 154 LEU A N 1
ATOM 1208 C CA . LEU A 1 154 ? -16.745 3.477 21.076 1.00 92.44 154 LEU A CA 1
ATOM 1209 C C . LEU A 1 154 ? -16.227 3.499 19.633 1.00 92.44 154 LEU A C 1
ATOM 1211 O O . LEU A 1 154 ? -15.330 4.263 19.284 1.00 92.44 154 LEU A O 1
ATOM 1215 N N . THR A 1 155 ? -16.794 2.647 18.783 1.00 88.31 155 THR A N 1
ATOM 1216 C CA . THR A 1 155 ? -16.645 2.733 17.328 1.00 88.31 155 THR A CA 1
ATOM 1217 C C . THR A 1 155 ? -17.508 3.881 16.783 1.00 88.31 155 THR A C 1
ATOM 1219 O O . THR A 1 155 ? -18.406 4.354 17.485 1.00 88.31 155 THR A O 1
ATOM 1222 N N . PRO A 1 156 ? -17.313 4.315 15.522 1.00 82.56 156 PRO A N 1
ATOM 1223 C CA . PRO A 1 156 ? -18.167 5.331 14.895 1.00 82.56 156 PRO A CA 1
ATOM 1224 C C . PRO A 1 156 ? -19.668 4.992 14.904 1.00 82.56 156 PRO A C 1
ATOM 1226 O O . PRO A 1 156 ? -20.510 5.882 14.850 1.00 82.56 156 PRO A O 1
ATOM 1229 N N . GLU A 1 157 ? -20.014 3.707 14.994 1.00 86.06 157 GLU A N 1
ATOM 1230 C CA . GLU A 1 157 ? -21.387 3.196 15.083 1.00 86.06 157 GLU A CA 1
ATOM 1231 C C . GLU A 1 157 ? -21.926 3.130 16.527 1.00 86.06 157 GLU A C 1
ATOM 1233 O O . GLU A 1 157 ? -23.002 2.573 16.752 1.00 86.06 157 GLU A O 1
ATOM 1238 N N . GLY A 1 158 ? -21.180 3.644 17.511 1.00 89.62 158 GLY A N 1
ATOM 1239 C CA . GLY A 1 158 ? -21.583 3.706 18.920 1.00 89.62 158 GLY A CA 1
ATOM 1240 C C . GLY A 1 158 ? -21.462 2.386 19.689 1.00 89.62 158 GLY A C 1
ATOM 1241 O O . GLY A 1 158 ? -22.030 2.256 20.770 1.00 89.62 158 GLY A O 1
ATOM 1242 N N . LYS A 1 159 ? -20.750 1.386 19.152 1.00 94.19 159 LYS A N 1
ATOM 1243 C CA . LYS A 1 159 ? -20.510 0.101 19.835 1.00 94.19 159 LYS A CA 1
ATOM 1244 C C . LYS A 1 159 ? -19.198 0.130 20.599 1.00 94.19 159 LYS A C 1
ATOM 1246 O O . LYS A 1 159 ? -18.247 0.740 20.130 1.00 94.19 159 LYS A O 1
ATOM 1251 N N . TYR A 1 160 ? -19.089 -0.603 21.702 1.00 95.12 160 TYR A N 1
ATOM 1252 C CA . TYR A 1 160 ? -17.805 -0.771 22.377 1.00 95.12 160 TYR A CA 1
ATOM 1253 C C . TYR A 1 160 ? -16.779 -1.424 21.456 1.00 95.12 160 TYR A C 1
ATOM 1255 O O . TYR A 1 160 ? -17.079 -2.426 20.795 1.00 95.12 160 TYR A O 1
ATOM 1263 N N . ASN A 1 161 ? -15.575 -0.863 21.436 1.00 93.94 161 ASN A N 1
ATOM 1264 C CA . ASN A 1 161 ? -14.447 -1.336 20.652 1.00 93.94 161 ASN A CA 1
ATOM 1265 C C . ASN A 1 161 ? -13.520 -2.263 21.457 1.00 93.94 161 ASN A C 1
ATOM 1267 O O . ASN A 1 161 ? -13.728 -2.534 22.640 1.00 93.94 161 ASN A O 1
ATOM 1271 N N . PHE A 1 162 ? -12.481 -2.783 20.815 1.00 91.56 162 PHE A N 1
ATOM 1272 C CA . PHE A 1 162 ? -11.592 -3.764 21.423 1.00 91.56 162 PHE A CA 1
ATOM 1273 C C . PHE A 1 162 ? -10.686 -3.160 22.506 1.00 91.56 162 PHE A C 1
ATOM 1275 O O . PHE A 1 162 ? -10.232 -3.890 23.381 1.00 91.56 162 PHE A O 1
ATOM 1282 N N . VAL A 1 163 ? -10.452 -1.841 22.509 1.00 91.81 163 VAL A N 1
ATOM 1283 C CA . VAL A 1 163 ? -9.785 -1.168 23.642 1.00 91.81 163 VAL A CA 1
ATOM 1284 C C . VAL A 1 163 ? -10.668 -1.248 24.882 1.00 91.81 163 VAL A C 1
ATOM 1286 O O . VAL A 1 163 ? -10.185 -1.640 25.941 1.00 91.81 163 VAL A O 1
ATOM 1289 N N . ALA A 1 164 ? -11.967 -0.979 24.737 1.00 93.69 164 ALA A N 1
ATOM 1290 C CA . ALA A 1 164 ? -12.935 -1.131 25.819 1.00 93.69 164 ALA A CA 1
ATOM 1291 C C . ALA A 1 164 ? -12.943 -2.569 26.365 1.00 93.69 164 ALA A C 1
ATOM 1293 O O . ALA A 1 164 ? -12.928 -2.780 27.575 1.00 93.69 164 ALA A O 1
ATOM 1294 N N . TYR A 1 165 ? -12.870 -3.563 25.474 1.00 93.75 165 TYR A N 1
ATOM 1295 C CA . TYR A 1 165 ? -12.776 -4.976 25.854 1.00 93.75 165 TYR A CA 1
ATOM 1296 C C . TYR A 1 165 ? -11.493 -5.331 26.617 1.00 93.75 165 TYR A C 1
ATOM 1298 O O . TYR A 1 165 ? -11.494 -6.251 27.423 1.00 93.75 165 TYR A O 1
ATOM 1306 N N . LEU A 1 166 ? -10.384 -4.630 26.381 1.00 91.06 166 LEU A N 1
ATOM 1307 C CA . LEU A 1 166 ? -9.148 -4.844 27.141 1.00 91.06 166 LEU A CA 1
ATOM 1308 C C . LEU A 1 166 ? -9.197 -4.203 28.531 1.00 91.06 166 LEU A C 1
ATOM 1310 O O . LEU A 1 166 ? -8.509 -4.667 29.435 1.00 91.06 166 LEU A O 1
ATOM 1314 N N . MET A 1 167 ? -9.990 -3.142 28.685 1.00 90.81 167 MET A N 1
ATOM 1315 C CA . MET A 1 167 ? -10.102 -2.355 29.918 1.00 90.81 167 MET A CA 1
ATOM 1316 C C . MET A 1 167 ? -11.258 -2.795 30.822 1.00 90.81 167 MET A C 1
ATOM 1318 O O . MET A 1 167 ? -11.413 -2.256 31.915 1.00 90.81 167 MET A O 1
ATOM 1322 N N . THR A 1 168 ? -12.086 -3.731 30.363 1.00 93.38 168 THR A N 1
ATOM 1323 C CA . THR A 1 168 ? -13.238 -4.233 31.114 1.00 93.38 168 THR A CA 1
ATOM 1324 C C . THR A 1 168 ? -12.840 -5.288 32.146 1.00 93.38 168 THR A C 1
ATOM 1326 O O . THR A 1 168 ? -11.914 -6.079 31.926 1.00 93.38 168 THR A O 1
ATOM 1329 N N . ASP A 1 169 ? -13.587 -5.333 33.249 1.00 90.19 169 ASP A N 1
ATOM 1330 C CA . ASP A 1 169 ? -13.374 -6.273 34.354 1.00 90.19 169 ASP A CA 1
ATOM 1331 C C . ASP A 1 169 ? -13.679 -7.727 33.965 1.00 90.19 169 ASP A C 1
ATOM 1333 O O . ASP A 1 169 ? -13.099 -8.662 34.516 1.00 90.19 169 ASP A O 1
ATOM 1337 N N . ASN A 1 170 ? -14.573 -7.928 32.995 1.00 88.19 170 ASN A N 1
ATOM 1338 C CA . ASN A 1 170 ? -15.076 -9.242 32.601 1.00 88.19 170 ASN A CA 1
ATOM 1339 C C . ASN A 1 170 ? -14.444 -9.781 31.303 1.00 88.19 170 ASN A C 1
ATOM 1341 O O . ASN A 1 170 ? -15.044 -10.607 30.611 1.00 88.19 170 ASN A O 1
ATOM 1345 N N . ASN A 1 171 ? -13.222 -9.353 30.963 1.00 83.56 171 ASN A N 1
ATOM 1346 C CA . ASN A 1 171 ? -12.531 -9.894 29.794 1.00 83.56 171 ASN A CA 1
ATOM 1347 C C . ASN A 1 171 ? -12.005 -11.317 30.052 1.00 83.56 171 ASN A C 1
ATOM 1349 O O . ASN A 1 171 ? -11.512 -11.647 31.128 1.00 83.56 171 ASN A O 1
ATOM 1353 N N . HIS A 1 172 ? -12.076 -12.177 29.037 1.00 80.81 172 HIS A N 1
ATOM 1354 C CA . HIS A 1 172 ? -11.575 -13.557 29.116 1.00 80.81 172 HIS A CA 1
ATOM 1355 C C . HIS A 1 172 ? -10.135 -13.702 28.597 1.00 80.81 172 HIS A C 1
ATOM 1357 O O . HIS A 1 172 ? -9.695 -14.804 28.255 1.00 80.81 172 HIS A O 1
ATOM 1363 N N . LEU A 1 173 ? -9.396 -12.595 28.469 1.00 79.25 173 LEU A N 1
ATOM 1364 C CA . LEU A 1 173 ? -8.057 -12.609 27.894 1.00 79.25 173 LEU A CA 1
ATOM 1365 C C . LEU A 1 173 ? -7.039 -13.028 28.952 1.00 79.25 173 LEU A C 1
ATOM 1367 O O . LEU A 1 173 ? -6.887 -12.416 30.001 1.00 79.25 173 LEU A O 1
ATOM 1371 N N . THR A 1 174 ? -6.303 -14.095 28.657 1.00 73.69 174 THR A N 1
ATOM 1372 C CA . THR A 1 174 ? -5.199 -14.544 29.506 1.00 73.69 174 THR A CA 1
ATOM 1373 C C . THR A 1 174 ? -3.894 -13.947 28.994 1.00 73.69 174 THR A C 1
ATOM 1375 O O . THR A 1 174 ? -3.401 -14.349 27.939 1.00 73.69 174 THR A O 1
ATOM 1378 N N . PHE A 1 175 ? -3.299 -13.024 29.749 1.00 70.81 175 PHE A N 1
ATOM 1379 C CA . PHE A 1 175 ? -1.960 -12.509 29.462 1.00 70.81 175 PHE A CA 1
ATOM 1380 C C . PHE A 1 175 ? -0.911 -13.378 30.157 1.00 70.81 175 PHE A C 1
ATOM 1382 O O . PHE A 1 175 ? -0.913 -13.524 31.378 1.00 70.81 175 PHE A O 1
ATOM 1389 N N . LYS A 1 176 ? -0.006 -13.973 29.377 1.00 69.25 176 LYS A N 1
ATOM 1390 C CA . LYS A 1 176 ? 1.157 -14.694 29.906 1.00 69.25 176 LYS A CA 1
ATOM 1391 C C . LYS A 1 176 ? 2.392 -13.830 29.710 1.00 69.25 176 LYS A C 1
ATOM 1393 O O . LYS A 1 176 ? 2.780 -13.563 28.577 1.00 69.25 176 LYS A O 1
ATOM 1398 N N . PHE A 1 177 ? 3.006 -13.416 30.810 1.00 53.56 177 PHE A N 1
ATOM 1399 C CA . PHE A 1 177 ? 4.275 -12.699 30.786 1.00 53.56 177 PHE A CA 1
ATOM 1400 C C . PHE A 1 177 ? 5.412 -13.714 30.892 1.00 53.56 177 PHE A C 1
ATOM 1402 O O . PHE A 1 177 ? 5.477 -14.476 31.857 1.00 53.56 177 PHE A O 1
ATOM 1409 N N . ALA A 1 178 ? 6.282 -13.756 29.883 1.00 55.38 178 ALA A N 1
ATOM 1410 C CA . ALA A 1 178 ? 7.548 -14.469 29.992 1.00 55.38 178 ALA A CA 1
ATOM 1411 C C . ALA A 1 178 ? 8.514 -13.605 30.812 1.00 55.38 178 ALA A C 1
ATOM 1413 O O . ALA A 1 178 ? 8.623 -12.403 30.563 1.00 55.38 178 ALA A O 1
ATOM 1414 N N . ARG A 1 179 ? 9.156 -14.217 31.806 1.00 50.56 179 ARG A N 1
ATOM 1415 C CA . ARG A 1 179 ? 10.184 -13.597 32.642 1.00 50.56 179 ARG A CA 1
ATOM 1416 C C . ARG A 1 179 ? 11.564 -14.033 32.177 1.00 50.56 179 ARG A C 1
ATOM 1418 O O . ARG A 1 179 ? 11.677 -15.213 31.778 1.00 50.56 179 ARG A O 1
#

Solvent-accessible surface area (backbone atoms only — not comparable to full-atom values): 10190 Å² total; per-residue (Å²): 108,48,19,34,33,52,63,44,54,49,75,46,66,43,32,52,45,98,89,69,51,78,75,30,50,93,55,62,67,62,50,50,53,51,50,54,48,50,47,53,73,39,32,33,59,80,49,75,92,40,52,49,78,48,78,43,84,42,83,93,84,28,34,30,42,37,37,42,36,46,49,56,78,66,27,56,31,14,32,49,94,52,36,95,34,48,85,16,21,31,30,54,59,87,98,43,76,42,66,33,54,67,69,58,48,53,55,35,42,55,66,45,48,82,80,43,51,41,70,38,72,26,98,58,80,88,72,46,51,66,69,52,42,51,56,31,39,76,70,75,50,66,67,60,95,60,38,49,66,76,69,51,19,38,28,100,87,70,42,45,3,36,49,38,46,70,59,22,76,79,50,90,78,82,83,80,82,87,129

Foldseek 3Di:
DLQCQQEHWDKDKAQADPVGDGRADDDLVVVVVVVQVCQQPFKPPGQNVFKDWDWDADPPRGIMIMITGGHDLQPNMFTNVVPLALNTHWHDDPPDIHRDDPVSSVVSNVSSPPPDQLAAADPDQPFAQVVVQVVCVVVVRGADPCNCVVVSQAHPVGGGGRVSLVRGPPHPDDDDDDD

Radius of gyration: 25.64 Å; Cα contacts (8 Å, |Δi|>4): 288; chains: 1; bounding box: 52×28×72 Å

pLDDT: mean 87.97, std 7.85, range [50.56, 95.44]

Mean predicted aligned error: 11.59 Å

Organism: NCBI:txid2840896

Sequence (179 aa):
MVSFRNTFSGELVFGLANDGTVYGVLDPDDIQKRIAQRLSENVHPSCLCLFDIEVEAAEGGKHLVKVTVSAGSDRPYYIAKYGMSSKGCYYRVGSSCRPMPERMIREMYAKRVPTTLATIVSPSQNLEFEQLKSYYSEKKHPLNDSFAETLDFLTPEGKYNFVAYLMTDNNHLTFKFAR

Secondary structure (DSSP, 8-state):
-HHHHHH--EEEEESB-TTS-B--BS-HHHHHHHHHHHHHHHEES--GGGEEEEEEEEGGGEEEEEEEE---SSPPPEEGGG-SSTTT-EEEETTEEEEPPHHHHHHHHHHHS---TTTSBPS-S----HHHHHHHHHTT----TTHHHHTT-B-TTS-BBHHHHHHSTT---------